Protein AF-A0AAV4IXE4-F1 (afdb_monomer)

Mean predicted aligned error: 7.8 Å

pLDDT: mean 86.19, std 17.26, range [28.09, 98.69]

Radius of gyration: 18.87 Å; Cα contacts (8 Å, |Δi|>4): 442; chains: 1; bounding box: 48×39×60 Å

Sequence (216 aa):
MCAVHSSSPVHSQCDLLVWFEICELAPNGEYVPVVVDHSDELPTRGSFMLHQGIQRRLRITIAHEKNNHFAWKDVRELVVGRIRNTVEFYDYDIETTVLSLGLFPAHFLQYQNDERVFFQFEAAWDSSLHNSIMLNRVTPYGEKIYMTLSAYLEVENCAQPACITKDLCMVVHSRDTKISAPRALKNLFGVTKNPDCGKVSGVYELLLRQYSESGG

Organism: NCBI:txid1093978

Structure (mmCIF, N/CA/C/O backbone):
data_AF-A0AAV4IXE4-F1
#
_entry.id   AF-A0AAV4IXE4-F1
#
loop_
_atom_site.group_PDB
_atom_site.id
_atom_site.type_symbol
_atom_site.label_atom_id
_atom_site.label_alt_id
_atom_site.label_comp_id
_atom_site.label_asym_id
_atom_site.label_entity_id
_atom_site.label_seq_id
_atom_site.pdbx_PDB_ins_code
_atom_site.Cartn_x
_atom_site.Cartn_y
_atom_site.Cartn_z
_atom_site.occupancy
_atom_site.B_iso_or_equiv
_atom_site.auth_seq_id
_atom_site.auth_comp_id
_atom_site.auth_asym_id
_atom_site.auth_atom_id
_atom_site.pdbx_PDB_model_num
ATOM 1 N N . MET A 1 1 ? 13.476 -0.337 16.811 1.00 32.69 1 MET A N 1
ATOM 2 C CA . MET A 1 1 ? 13.186 -0.886 18.153 1.00 32.69 1 MET A CA 1
ATOM 3 C C . MET A 1 1 ? 12.187 0.025 18.835 1.00 32.69 1 MET A C 1
ATOM 5 O O . MET A 1 1 ? 12.467 1.209 18.902 1.00 32.69 1 MET A O 1
ATOM 9 N N . CYS A 1 2 ? 11.048 -0.515 19.267 1.00 28.09 2 CYS A N 1
ATOM 10 C CA . CYS A 1 2 ? 10.268 -0.049 20.420 1.00 28.09 2 CYS A CA 1
ATOM 11 C C . CYS A 1 2 ? 9.107 -1.031 20.615 1.00 28.09 2 CYS A C 1
ATOM 13 O O . CYS A 1 2 ? 8.013 -0.828 20.103 1.00 28.09 2 CYS A O 1
ATOM 15 N N . ALA A 1 3 ? 9.369 -2.124 21.330 1.00 32.56 3 ALA A N 1
ATOM 16 C CA . ALA A 1 3 ? 8.322 -2.826 22.054 1.00 32.56 3 ALA A CA 1
ATOM 17 C C . ALA A 1 3 ? 8.427 -2.332 23.496 1.00 32.56 3 ALA A C 1
ATOM 19 O O . ALA A 1 3 ? 9.209 -2.852 24.289 1.00 32.56 3 ALA A O 1
ATOM 20 N N . VAL A 1 4 ? 7.692 -1.269 23.823 1.00 42.59 4 VAL A N 1
ATOM 21 C CA . VAL A 1 4 ? 7.361 -1.035 25.227 1.00 42.59 4 VAL A CA 1
ATOM 22 C C . VAL A 1 4 ? 6.389 -2.154 25.567 1.00 42.59 4 VAL A C 1
ATOM 24 O O . VAL A 1 4 ? 5.248 -2.150 25.107 1.00 42.59 4 VAL A O 1
ATOM 27 N N . HIS A 1 5 ? 6.863 -3.169 26.286 1.00 41.66 5 HIS A N 1
ATOM 28 C CA . HIS A 1 5 ? 5.989 -4.187 26.848 1.00 41.66 5 HIS A CA 1
ATOM 29 C C . HIS A 1 5 ? 5.090 -3.506 27.882 1.00 41.66 5 HIS A C 1
ATOM 31 O O . HIS A 1 5 ? 5.446 -3.381 29.049 1.00 41.66 5 HIS A O 1
ATOM 37 N N . SER A 1 6 ? 3.933 -3.022 27.431 1.00 54.81 6 SER A N 1
ATOM 38 C CA . SER A 1 6 ? 2.861 -2.610 28.325 1.00 54.81 6 SER A CA 1
ATOM 39 C C . SER A 1 6 ? 2.344 -3.855 29.045 1.00 54.81 6 SER A C 1
ATOM 41 O O . SER A 1 6 ? 1.838 -4.785 28.411 1.00 54.81 6 SER A O 1
ATOM 43 N N . SER A 1 7 ? 2.484 -3.876 30.368 1.00 63.22 7 SER A N 1
ATOM 44 C CA . SER A 1 7 ? 1.925 -4.902 31.252 1.00 63.22 7 SER A CA 1
ATOM 45 C C . SER A 1 7 ? 0.415 -4.745 31.467 1.00 63.22 7 SER A C 1
ATOM 47 O O . SER A 1 7 ? -0.172 -5.527 32.215 1.00 63.22 7 SER A O 1
ATOM 49 N N . SER A 1 8 ? -0.233 -3.760 30.830 1.00 68.06 8 SER A N 1
ATOM 50 C CA . SER A 1 8 ? -1.663 -3.531 31.014 1.00 68.06 8 SER A CA 1
ATOM 51 C C . SER A 1 8 ? -2.507 -4.629 30.345 1.00 68.06 8 SER A C 1
ATOM 53 O O . SER A 1 8 ? -2.136 -5.143 29.276 1.00 68.06 8 SER A O 1
ATOM 55 N N . PRO A 1 9 ? -3.631 -5.031 30.972 1.00 76.75 9 PRO A N 1
ATOM 56 C CA . PRO A 1 9 ? -4.479 -6.100 30.462 1.00 76.75 9 PRO A CA 1
ATOM 57 C C . PRO A 1 9 ? -5.056 -5.745 29.085 1.00 76.75 9 PRO A C 1
ATOM 59 O O . PRO A 1 9 ? -5.433 -4.599 28.815 1.00 76.75 9 PRO A O 1
ATOM 62 N N . VAL A 1 10 ? -5.128 -6.753 28.211 1.00 78.88 10 VAL A N 1
ATOM 63 C CA . VAL A 1 10 ? -5.804 -6.647 26.912 1.00 78.88 10 VAL A CA 1
ATOM 64 C C . VAL A 1 10 ? -7.301 -6.508 27.172 1.00 78.88 10 VAL A C 1
ATOM 66 O O . VAL A 1 10 ? -7.909 -7.356 27.819 1.00 78.88 10 VAL A O 1
ATOM 69 N N . HIS A 1 11 ? -7.878 -5.411 26.695 1.00 79.56 11 HIS A N 1
ATOM 70 C CA . HIS A 1 11 ? -9.302 -5.118 26.792 1.00 79.56 11 HIS A CA 1
ATOM 71 C C . HIS A 1 11 ? -10.097 -5.810 25.683 1.00 79.56 11 HIS A C 1
ATOM 73 O O . HIS A 1 11 ? -11.193 -6.304 25.926 1.00 79.56 11 HIS A O 1
ATOM 79 N N . SER A 1 12 ? -9.543 -5.827 24.468 1.00 84.62 12 SER A N 1
ATOM 80 C CA . SER A 1 12 ? -10.173 -6.419 23.290 1.00 84.62 12 SER A CA 1
ATOM 81 C C . SER A 1 12 ? -9.118 -6.824 22.266 1.00 84.62 12 SER A C 1
ATOM 83 O O . SER A 1 12 ? -8.058 -6.202 22.171 1.00 84.62 12 SER A O 1
ATOM 85 N N . GLN A 1 13 ? -9.449 -7.838 21.473 1.00 89.00 13 GLN A N 1
ATOM 86 C CA . GLN A 1 13 ? -8.651 -8.340 20.361 1.00 89.00 13 GLN A CA 1
ATOM 87 C C . GLN A 1 13 ? -9.522 -8.421 19.104 1.00 89.00 13 GLN A C 1
ATOM 89 O O . GLN A 1 13 ? -10.708 -8.737 19.198 1.00 89.00 13 GLN A O 1
ATOM 94 N N . CYS A 1 14 ? -8.948 -8.129 17.938 1.00 90.75 14 CYS A N 1
ATOM 95 C CA . CYS A 1 14 ? -9.642 -8.245 16.660 1.00 90.75 14 CYS A CA 1
ATOM 96 C C . CYS A 1 14 ? -8.688 -8.671 15.542 1.00 90.75 14 CYS A C 1
ATOM 98 O O . CYS A 1 14 ? -7.615 -8.086 15.393 1.00 90.75 14 CYS A O 1
ATOM 100 N N . ASP A 1 15 ? -9.104 -9.647 14.739 1.00 94.50 15 ASP A N 1
ATOM 101 C CA . ASP A 1 15 ? -8.384 -10.034 13.531 1.00 94.50 15 ASP A CA 1
ATOM 102 C C . ASP A 1 15 ? -8.710 -9.067 12.389 1.00 94.50 15 ASP A C 1
ATOM 104 O O . ASP A 1 15 ? -9.872 -8.766 12.103 1.00 94.50 15 ASP A O 1
ATOM 108 N N . LEU A 1 16 ? -7.666 -8.592 11.717 1.00 96.81 16 LEU A N 1
ATOM 109 C CA . LEU A 1 16 ? -7.747 -7.700 10.572 1.00 96.81 16 LEU A CA 1
ATOM 110 C C . LEU A 1 16 ? -7.270 -8.434 9.320 1.00 96.81 16 LEU A C 1
ATOM 112 O O . LEU A 1 16 ? -6.153 -8.954 9.278 1.00 96.81 16 LEU A O 1
ATOM 116 N N . LEU A 1 17 ? -8.074 -8.400 8.263 1.00 96.56 17 LEU A N 1
ATOM 117 C CA . LEU A 1 17 ? -7.632 -8.715 6.910 1.00 96.56 17 LEU A CA 1
ATOM 118 C C . LEU A 1 17 ? -7.265 -7.409 6.208 1.00 96.56 17 LEU A C 1
ATOM 120 O O . LEU A 1 17 ? -8.105 -6.530 6.055 1.00 96.56 17 LEU A O 1
ATOM 124 N N . VAL A 1 18 ? -6.024 -7.283 5.754 1.00 97.88 18 VAL A N 1
ATOM 125 C CA . VAL A 1 18 ? -5.533 -6.064 5.106 1.00 97.88 18 VAL A CA 1
ATOM 126 C C . VAL A 1 18 ? -5.155 -6.363 3.667 1.00 97.88 18 VAL A C 1
ATOM 128 O O . VAL A 1 18 ? -4.377 -7.282 3.406 1.00 97.88 18 VAL A O 1
ATOM 131 N N . TRP A 1 19 ? -5.688 -5.577 2.740 1.00 97.25 19 TRP A N 1
ATOM 132 C CA . TRP A 1 19 ? -5.330 -5.597 1.327 1.00 97.25 19 TRP A CA 1
ATOM 133 C C . TRP A 1 19 ? -4.391 -4.441 1.015 1.00 97.25 19 TRP A C 1
ATOM 135 O O . TRP A 1 19 ? -4.647 -3.304 1.410 1.00 97.25 19 TRP A O 1
ATOM 145 N N . PHE A 1 20 ? -3.329 -4.748 0.281 1.00 98.19 20 PHE A N 1
ATOM 146 C CA . PHE A 1 20 ? -2.335 -3.801 -0.196 1.00 98.19 20 PHE A CA 1
ATOM 147 C C . PHE A 1 20 ? -2.349 -3.803 -1.720 1.00 98.19 20 PHE A C 1
ATOM 149 O O . PHE A 1 20 ? -2.153 -4.847 -2.348 1.00 98.19 20 PHE A O 1
ATOM 156 N N . GLU A 1 21 ? -2.550 -2.632 -2.305 1.00 98.19 21 GLU A N 1
ATOM 157 C CA . GLU A 1 21 ? -2.585 -2.412 -3.745 1.00 98.19 21 GLU A CA 1
ATOM 158 C C . GLU A 1 21 ? -1.601 -1.299 -4.116 1.00 98.19 21 GLU A C 1
ATOM 160 O O . GLU A 1 21 ? -1.517 -0.266 -3.444 1.00 98.19 21 GLU A O 1
ATOM 165 N N . ILE A 1 22 ? -0.888 -1.488 -5.225 1.00 98.44 22 ILE A N 1
ATOM 166 C CA . ILE A 1 22 ? -0.187 -0.407 -5.919 1.00 98.44 22 ILE A CA 1
ATOM 167 C C . ILE A 1 22 ? -1.007 -0.106 -7.165 1.00 98.44 22 ILE A C 1
ATOM 169 O O . ILE A 1 22 ? -1.255 -0.998 -7.970 1.00 98.44 22 ILE A O 1
ATOM 173 N N . CYS A 1 23 ? -1.453 1.134 -7.311 1.00 98.00 23 CYS A N 1
ATOM 174 C CA . CYS A 1 23 ? -2.255 1.570 -8.445 1.00 98.00 23 CYS A CA 1
ATOM 175 C C . CYS A 1 23 ? -1.437 2.488 -9.344 1.00 98.00 23 CYS A C 1
ATOM 177 O O . CYS A 1 23 ? -0.761 3.388 -8.847 1.00 98.00 23 CYS A O 1
ATOM 179 N N . GLU A 1 24 ? -1.537 2.301 -10.654 1.00 97.56 24 GLU A N 1
ATOM 180 C CA . GLU A 1 24 ? -0.896 3.141 -11.665 1.00 97.56 24 GLU A CA 1
ATOM 181 C C . GLU A 1 24 ? -1.935 3.977 -12.413 1.00 97.56 24 GLU A C 1
ATOM 183 O O . GLU A 1 24 ? -3.062 3.530 -12.642 1.00 97.56 24 GLU A O 1
ATOM 188 N N . LEU A 1 25 ? -1.560 5.207 -12.776 1.00 96.50 25 LEU A N 1
ATOM 189 C CA . LEU A 1 25 ? -2.413 6.099 -13.556 1.00 96.50 25 LEU A CA 1
ATOM 190 C C . LEU A 1 25 ? -2.560 5.574 -14.990 1.00 96.50 25 LEU A C 1
ATOM 192 O O . LEU A 1 25 ? -1.611 5.593 -15.778 1.00 96.50 25 LEU A O 1
ATOM 196 N N . ALA A 1 26 ? -3.766 5.138 -15.334 1.00 93.62 26 ALA A N 1
ATOM 197 C CA . ALA A 1 26 ? -4.123 4.699 -16.670 1.00 93.62 26 ALA A CA 1
ATOM 198 C C . ALA A 1 26 ? -4.418 5.897 -17.603 1.00 93.62 26 ALA A C 1
ATOM 200 O O . ALA A 1 26 ? -4.712 7.001 -17.137 1.00 93.62 26 ALA A O 1
ATOM 201 N N . PRO A 1 27 ? -4.390 5.711 -18.941 1.00 92.31 27 PRO A N 1
ATOM 202 C CA . PRO A 1 27 ? -4.637 6.793 -19.905 1.00 92.31 27 PRO A CA 1
ATOM 203 C C . PRO A 1 27 ? -6.013 7.465 -19.794 1.00 92.31 27 PRO A C 1
ATOM 205 O O . PRO A 1 27 ? -6.186 8.582 -20.270 1.00 92.31 27 PRO A O 1
ATOM 208 N N . ASN A 1 28 ? -6.991 6.793 -19.182 1.00 92.44 28 ASN A N 1
ATOM 209 C CA . ASN A 1 28 ? -8.318 7.347 -18.908 1.00 92.44 28 ASN A CA 1
ATOM 210 C C . ASN A 1 28 ? -8.342 8.291 -17.687 1.00 92.44 28 ASN A C 1
ATOM 212 O O . ASN A 1 28 ? -9.394 8.840 -17.378 1.00 92.44 28 ASN A O 1
ATOM 216 N N . GLY A 1 29 ? -7.207 8.480 -17.004 1.00 94.19 29 GLY A N 1
ATOM 217 C CA . GLY A 1 29 ? -7.082 9.329 -15.820 1.00 94.19 29 GLY A CA 1
ATOM 218 C C . GLY A 1 29 ? -7.394 8.626 -14.497 1.00 94.19 29 GLY A C 1
ATOM 219 O O . GLY A 1 29 ? -7.330 9.264 -13.448 1.00 94.19 29 GLY A O 1
ATOM 220 N N . GLU A 1 30 ? -7.708 7.330 -14.517 1.00 95.50 30 GLU A N 1
ATOM 221 C CA . GLU A 1 30 ? -8.023 6.558 -13.314 1.00 95.50 30 GLU A CA 1
ATOM 222 C C . GLU A 1 30 ? -6.798 5.812 -12.779 1.00 95.50 30 GLU A C 1
ATOM 224 O O . GLU A 1 30 ? -5.939 5.360 -13.535 1.00 95.50 30 GLU A O 1
ATOM 229 N N . TYR A 1 31 ? -6.734 5.646 -11.458 1.00 96.12 31 TYR A N 1
ATOM 230 C CA . TYR A 1 31 ? -5.722 4.814 -10.810 1.00 96.12 31 TYR A CA 1
ATOM 231 C C . TYR A 1 31 ? -6.220 3.377 -10.699 1.00 96.12 31 TYR A C 1
ATOM 233 O O . TYR A 1 31 ? -7.139 3.086 -9.928 1.00 96.12 31 TYR A O 1
ATOM 241 N N . VAL A 1 32 ? -5.582 2.478 -11.444 1.00 95.38 32 VAL A N 1
ATOM 242 C CA . VAL A 1 32 ? -5.970 1.066 -11.534 1.00 95.38 32 VAL A CA 1
ATOM 243 C C . VAL A 1 32 ? -4.907 0.199 -10.855 1.00 95.38 32 VAL A C 1
ATOM 245 O O . VAL A 1 32 ? -3.719 0.446 -11.076 1.00 95.38 32 VAL A O 1
ATOM 248 N N . PRO A 1 33 ? -5.288 -0.808 -10.043 1.00 96.44 33 PRO A N 1
ATOM 249 C CA . PRO A 1 33 ? -4.333 -1.738 -9.452 1.00 96.44 33 PRO A CA 1
ATOM 250 C C . PRO A 1 33 ? -3.465 -2.408 -10.516 1.00 96.44 33 PRO A C 1
ATOM 252 O O . PRO A 1 33 ? -3.969 -2.882 -11.539 1.00 96.44 33 PRO A O 1
ATOM 255 N N . VAL A 1 34 ? -2.160 -2.451 -10.270 1.00 95.38 34 VAL A N 1
ATOM 256 C CA . VAL A 1 34 ? -1.217 -3.172 -11.126 1.00 95.38 34 VAL A CA 1
ATOM 257 C C . VAL A 1 34 ? -1.431 -4.676 -11.001 1.00 95.38 34 VAL A C 1
ATOM 259 O O . VAL A 1 34 ? -1.954 -5.170 -10.003 1.00 95.38 34 VAL A O 1
ATOM 262 N N . VAL A 1 35 ? -0.989 -5.422 -12.009 1.00 93.19 35 VAL A N 1
ATOM 263 C CA . VAL A 1 35 ? -0.996 -6.884 -11.942 1.00 93.19 35 VAL A CA 1
ATOM 264 C C . VAL A 1 35 ? -0.071 -7.339 -10.817 1.00 93.19 35 VAL A C 1
ATOM 266 O O . VAL A 1 35 ? 1.073 -6.890 -10.720 1.00 93.19 35 VAL A O 1
ATOM 269 N N . VAL A 1 36 ? -0.558 -8.266 -9.999 1.00 92.69 36 VAL A N 1
ATOM 270 C CA . VAL A 1 36 ? 0.251 -8.991 -9.026 1.00 92.69 36 VAL A CA 1
ATOM 271 C C . VAL A 1 36 ? 0.465 -10.406 -9.532 1.00 92.69 36 VAL A C 1
ATOM 273 O O . VAL A 1 36 ? -0.480 -11.136 -9.838 1.00 92.69 36 VAL A O 1
ATOM 276 N N . ASP A 1 37 ? 1.728 -10.793 -9.634 1.00 89.25 37 ASP A N 1
ATOM 277 C CA . ASP A 1 37 ? 2.091 -12.180 -9.845 1.00 89.25 37 ASP A CA 1
ATOM 278 C C . ASP A 1 37 ? 2.094 -12.911 -8.504 1.00 89.25 37 ASP A C 1
ATOM 280 O O . ASP A 1 37 ? 2.851 -12.571 -7.593 1.00 89.25 37 ASP A O 1
ATOM 284 N N . HIS A 1 38 ? 1.207 -13.895 -8.393 1.00 87.56 38 HIS A N 1
ATOM 285 C CA . HIS A 1 38 ? 1.093 -14.789 -7.243 1.00 87.56 38 HIS A CA 1
ATOM 286 C C . HIS A 1 38 ? 1.688 -16.170 -7.529 1.00 87.56 38 HIS A C 1
ATOM 288 O O . HIS A 1 38 ? 1.456 -17.102 -6.759 1.00 87.56 38 HIS A O 1
ATOM 294 N N . SER A 1 39 ? 2.398 -16.332 -8.649 1.00 73.44 39 SER A N 1
ATOM 295 C CA . SER A 1 39 ? 3.265 -17.488 -8.814 1.00 73.44 39 SER A CA 1
ATOM 296 C C . SER A 1 39 ? 4.408 -17.403 -7.795 1.00 73.44 39 SER A C 1
ATOM 298 O O . SER A 1 39 ? 4.867 -16.315 -7.445 1.00 73.44 39 SER A O 1
ATOM 300 N N . ASP A 1 40 ? 4.801 -18.565 -7.276 1.00 60.22 40 ASP A N 1
ATOM 301 C CA . ASP A 1 40 ? 5.762 -18.779 -6.187 1.00 60.22 40 ASP A CA 1
ATOM 302 C C . ASP A 1 40 ? 5.229 -18.570 -4.750 1.00 60.22 40 ASP A C 1
ATOM 304 O O . ASP A 1 40 ? 4.434 -17.677 -4.450 1.00 60.22 40 ASP A O 1
ATOM 308 N N . GLU A 1 41 ? 5.763 -19.361 -3.810 1.00 66.88 41 GLU A N 1
ATOM 309 C CA . GLU A 1 41 ? 5.661 -19.146 -2.356 1.00 66.88 41 GLU A CA 1
ATOM 310 C C . GLU A 1 41 ? 6.514 -17.938 -1.920 1.00 66.88 41 GLU A C 1
ATOM 312 O O . GLU A 1 41 ? 7.398 -18.035 -1.068 1.00 66.88 41 GLU A O 1
ATOM 317 N N . LEU A 1 42 ? 6.306 -16.776 -2.547 1.00 67.94 42 LEU A N 1
ATOM 318 C CA . LEU A 1 42 ? 7.069 -15.579 -2.213 1.00 67.94 42 LEU A CA 1
ATOM 319 C C . LEU A 1 42 ? 6.823 -15.199 -0.752 1.00 67.94 42 LEU A C 1
ATOM 321 O O . LEU A 1 42 ? 5.663 -15.153 -0.331 1.00 67.94 42 LEU A O 1
ATOM 325 N N . PRO A 1 43 ? 7.866 -14.803 0.001 1.00 74.62 43 PRO A N 1
ATOM 326 C CA . PRO A 1 43 ? 7.715 -14.371 1.393 1.00 74.62 43 PRO A CA 1
ATOM 327 C C . PRO A 1 43 ? 6.687 -13.244 1.558 1.00 74.62 43 PRO A C 1
ATOM 329 O O . PRO A 1 43 ? 5.990 -13.145 2.566 1.00 74.62 43 PRO A O 1
ATOM 332 N N . THR A 1 44 ? 6.544 -12.402 0.530 1.00 81.69 44 THR A N 1
ATOM 333 C CA . THR A 1 44 ? 5.607 -11.278 0.501 1.00 81.69 44 THR A CA 1
ATOM 334 C C . THR A 1 44 ? 4.206 -11.639 0.012 1.00 81.69 44 THR A C 1
ATOM 336 O O . THR A 1 44 ? 3.341 -10.768 0.089 1.00 81.69 44 THR A O 1
ATOM 339 N N . ARG A 1 45 ? 3.964 -12.883 -0.433 1.00 85.06 45 ARG A N 1
ATOM 340 C CA . ARG A 1 45 ? 2.697 -13.401 -0.994 1.00 85.06 45 ARG A CA 1
ATOM 341 C C . ARG A 1 45 ? 2.239 -12.738 -2.304 1.00 85.06 45 ARG A C 1
ATOM 343 O O . ARG A 1 45 ? 1.043 -12.635 -2.573 1.00 85.06 45 ARG A O 1
ATOM 350 N N . GLY A 1 46 ? 3.198 -12.292 -3.109 1.00 90.69 46 GLY A N 1
ATOM 351 C CA . GLY A 1 46 ? 2.982 -11.754 -4.454 1.00 90.69 46 GLY A CA 1
ATOM 352 C C . GLY A 1 46 ? 4.041 -10.724 -4.850 1.00 90.69 46 GLY A C 1
ATOM 353 O O . GLY A 1 46 ? 4.718 -10.167 -3.976 1.00 90.69 46 GLY A O 1
ATOM 354 N N . SER A 1 47 ? 4.180 -10.486 -6.156 1.00 93.62 47 SER A N 1
ATOM 355 C CA . SER A 1 47 ? 5.067 -9.477 -6.744 1.00 93.62 47 SER A CA 1
ATOM 356 C C . SER A 1 47 ? 4.285 -8.503 -7.631 1.00 93.62 47 SER A C 1
ATOM 358 O O . SER A 1 47 ? 3.633 -8.915 -8.589 1.00 93.62 47 SER A O 1
ATOM 360 N N . PHE A 1 48 ? 4.327 -7.212 -7.300 1.00 96.25 48 PHE A N 1
ATOM 361 C CA . PHE A 1 48 ? 3.672 -6.150 -8.066 1.00 96.25 48 PHE A CA 1
ATOM 362 C C . PHE A 1 48 ? 4.457 -5.842 -9.343 1.00 96.25 48 PHE A C 1
ATOM 364 O O . PHE A 1 48 ? 5.648 -5.531 -9.294 1.00 96.25 48 PHE A O 1
ATOM 371 N N . MET A 1 49 ? 3.773 -5.874 -10.480 1.00 95.50 49 MET A N 1
ATOM 372 C CA . MET A 1 49 ? 4.364 -5.655 -11.796 1.00 95.50 49 MET A CA 1
ATOM 373 C C . MET A 1 49 ? 4.134 -4.205 -12.237 1.00 95.50 49 MET A C 1
ATOM 375 O O . MET A 1 49 ? 3.058 -3.859 -12.724 1.00 95.50 49 MET A O 1
ATOM 379 N N . LEU A 1 50 ? 5.131 -3.346 -12.022 1.00 97.12 50 LEU A N 1
ATOM 380 C CA . LEU A 1 50 ? 5.047 -1.893 -12.219 1.00 97.12 50 LEU A CA 1
ATOM 381 C C . LEU A 1 50 ? 5.573 -1.470 -13.593 1.00 97.12 50 LEU A C 1
ATOM 383 O O . LEU A 1 50 ? 6.490 -2.092 -14.126 1.00 97.12 50 LEU A O 1
ATOM 387 N N . HIS A 1 51 ? 5.087 -0.352 -14.125 1.00 96.75 51 HIS A N 1
ATOM 388 C CA . HIS A 1 51 ? 5.632 0.293 -15.320 1.00 96.75 51 HIS A CA 1
ATOM 389 C C . HIS A 1 51 ? 6.492 1.495 -14.942 1.00 96.75 51 HIS A C 1
ATOM 391 O O . HIS A 1 51 ? 6.088 2.348 -14.152 1.00 96.75 51 HIS A O 1
ATOM 397 N N . GLN A 1 52 ? 7.683 1.610 -15.523 1.00 95.50 52 GLN A N 1
ATOM 398 C CA . GLN A 1 52 ? 8.575 2.740 -15.272 1.00 95.50 52 GLN A CA 1
ATOM 399 C C . GLN A 1 52 ? 7.931 4.084 -15.667 1.00 95.50 52 GLN A C 1
ATOM 401 O O . GLN A 1 52 ? 7.319 4.215 -16.728 1.00 95.50 52 GLN A O 1
ATOM 406 N N . GLY A 1 53 ? 8.129 5.110 -14.832 1.00 94.00 53 GLY A N 1
ATOM 407 C CA . GLY A 1 53 ? 7.737 6.490 -15.141 1.00 94.00 53 GLY A CA 1
ATOM 408 C C . GLY A 1 53 ? 6.230 6.767 -15.108 1.00 94.00 53 GLY A C 1
ATOM 409 O O . GLY A 1 53 ? 5.796 7.778 -15.659 1.00 94.00 53 GLY A O 1
ATOM 410 N N . ILE A 1 54 ? 5.437 5.885 -14.492 1.00 96.38 54 ILE A N 1
ATOM 411 C CA . ILE A 1 54 ? 3.998 6.079 -14.287 1.00 96.38 54 ILE A CA 1
ATOM 412 C C . ILE A 1 54 ? 3.731 6.572 -12.861 1.00 96.38 54 ILE A C 1
ATOM 414 O O . ILE A 1 54 ? 4.362 6.115 -11.908 1.00 96.38 54 ILE A O 1
ATOM 418 N N . GLN A 1 55 ? 2.796 7.516 -12.720 1.00 97.25 55 GLN A N 1
ATOM 419 C CA . GLN A 1 55 ? 2.354 8.021 -11.421 1.00 97.25 55 GLN A CA 1
ATOM 420 C C . GLN A 1 55 ? 1.613 6.927 -10.649 1.00 97.25 55 GLN A C 1
ATOM 422 O O . GLN A 1 55 ? 0.787 6.217 -11.231 1.00 97.25 55 GLN A O 1
ATOM 427 N N . ARG A 1 56 ? 1.881 6.809 -9.342 1.00 97.94 56 ARG A N 1
ATOM 428 C CA . ARG A 1 56 ? 1.345 5.721 -8.518 1.00 97.94 56 ARG A CA 1
ATOM 429 C C . ARG A 1 56 ? 0.623 6.201 -7.273 1.00 97.94 56 ARG A C 1
ATOM 431 O O . ARG A 1 56 ? 0.895 7.278 -6.738 1.00 97.94 56 ARG A O 1
ATOM 438 N N . ARG A 1 57 ? -0.277 5.350 -6.792 1.00 98.44 57 ARG A N 1
ATOM 439 C CA . ARG A 1 57 ? -0.877 5.437 -5.462 1.00 98.44 57 ARG A CA 1
ATOM 440 C C . ARG A 1 57 ? -0.750 4.111 -4.743 1.00 98.44 57 ARG A C 1
ATOM 442 O O . ARG A 1 57 ? -0.819 3.056 -5.368 1.00 98.44 57 ARG A O 1
ATOM 449 N N . LEU A 1 58 ? -0.594 4.178 -3.432 1.00 98.69 58 LEU A N 1
ATOM 450 C CA . LEU A 1 58 ? -0.771 3.026 -2.559 1.00 98.69 58 LEU A CA 1
ATOM 451 C C . LEU A 1 58 ? -2.195 3.069 -2.033 1.00 98.69 58 LEU A C 1
ATOM 453 O O . LEU A 1 58 ? -2.614 4.106 -1.525 1.00 98.69 58 LEU A O 1
ATOM 457 N N . ARG A 1 59 ? -2.928 1.968 -2.172 1.00 98.62 59 ARG A N 1
ATOM 458 C CA . ARG A 1 59 ? -4.280 1.812 -1.635 1.00 98.62 59 ARG A CA 1
ATOM 459 C C . ARG A 1 59 ? -4.2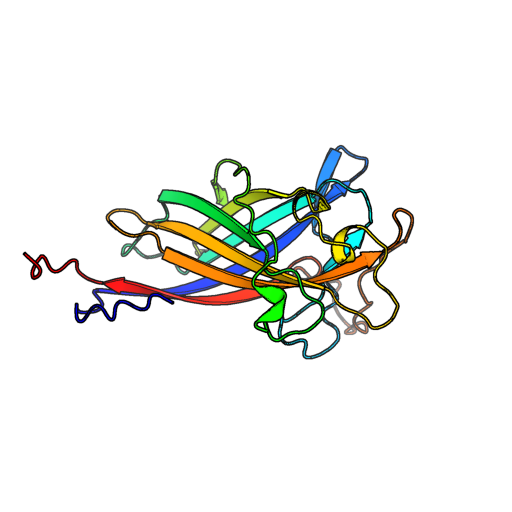64 0.681 -0.621 1.00 98.62 59 ARG A C 1
ATOM 461 O O . ARG A 1 59 ? -3.760 -0.407 -0.900 1.00 98.62 59 ARG A O 1
ATOM 468 N N . ILE A 1 60 ? -4.779 0.968 0.567 1.00 98.69 60 ILE A N 1
ATOM 469 C CA . ILE A 1 60 ? -4.833 0.021 1.671 1.00 98.69 60 ILE A CA 1
ATOM 470 C C . ILE A 1 60 ? -6.284 -0.095 2.106 1.00 98.69 60 ILE A C 1
ATOM 472 O O . ILE A 1 60 ? -6.937 0.912 2.372 1.00 98.69 60 ILE A O 1
ATOM 476 N N . THR A 1 61 ? -6.779 -1.329 2.171 1.00 98.31 61 THR A N 1
ATOM 477 C CA . THR A 1 61 ? -8.124 -1.633 2.668 1.00 98.31 61 THR A CA 1
ATOM 478 C C . THR A 1 61 ? -8.007 -2.546 3.874 1.00 98.31 61 THR A C 1
ATOM 480 O O . THR A 1 61 ? -7.411 -3.615 3.782 1.00 98.31 61 THR A O 1
ATOM 483 N N . ILE A 1 62 ? -8.578 -2.134 4.999 1.00 98.19 62 ILE A N 1
ATOM 484 C CA . ILE A 1 62 ? -8.596 -2.888 6.249 1.00 98.19 62 ILE A CA 1
ATOM 485 C C . ILE A 1 62 ? -10.013 -3.400 6.456 1.00 98.19 62 ILE A C 1
ATOM 487 O O . ILE A 1 62 ? -10.956 -2.614 6.532 1.00 98.19 62 ILE A O 1
ATOM 491 N N . ALA A 1 63 ? -10.150 -4.716 6.536 1.00 96.81 63 ALA A N 1
ATOM 492 C CA . ALA A 1 63 ? -11.402 -5.408 6.762 1.00 96.81 63 ALA A CA 1
ATOM 493 C C . ALA A 1 63 ? -11.389 -6.098 8.127 1.00 96.81 63 ALA A C 1
ATOM 495 O O . ALA A 1 63 ? -10.417 -6.772 8.474 1.00 96.81 63 ALA A O 1
ATOM 496 N N . HIS A 1 64 ? -12.473 -5.963 8.882 1.00 95.50 64 HIS A N 1
ATOM 497 C CA . HIS A 1 64 ? -12.669 -6.702 10.127 1.00 95.50 64 HIS A CA 1
ATOM 498 C C . HIS A 1 64 ? -14.146 -6.977 10.389 1.00 95.50 64 HIS A C 1
ATOM 500 O O . HIS A 1 64 ? -15.026 -6.295 9.859 1.00 95.50 64 HIS A O 1
ATOM 506 N N . GLU A 1 65 ? -14.418 -7.964 11.239 1.00 94.25 65 GLU A N 1
ATOM 507 C CA . GLU A 1 65 ? -15.778 -8.250 11.686 1.00 94.25 65 GLU A CA 1
ATOM 508 C C . GLU A 1 65 ? -16.374 -7.050 12.421 1.00 94.25 65 GLU A C 1
ATOM 510 O O . GLU A 1 65 ? -15.707 -6.380 13.226 1.00 94.25 65 GLU A O 1
ATOM 515 N N . LYS A 1 66 ? -17.652 -6.781 12.150 1.00 89.25 66 LYS A N 1
ATOM 516 C CA . LYS A 1 66 ? -18.375 -5.690 12.794 1.00 89.25 66 LYS A CA 1
ATOM 517 C C . LYS A 1 66 ? -18.488 -5.961 14.291 1.00 89.25 66 LYS A C 1
ATOM 519 O O . LYS A 1 66 ? -19.024 -6.978 14.719 1.00 89.25 66 LYS A O 1
ATOM 524 N N . ASN A 1 67 ? -17.999 -5.026 15.094 1.00 85.38 67 ASN A N 1
ATOM 525 C CA . ASN A 1 67 ? -18.068 -5.080 16.548 1.00 85.38 67 ASN A CA 1
ATOM 526 C C . ASN A 1 67 ? -18.200 -3.662 17.124 1.00 85.38 67 ASN A C 1
ATOM 528 O O . ASN A 1 67 ? -18.095 -2.680 16.392 1.00 85.38 67 ASN A O 1
ATOM 532 N N . ASN A 1 68 ? -18.436 -3.571 18.434 1.00 82.62 68 ASN A N 1
ATOM 533 C CA . ASN A 1 68 ? -18.598 -2.299 19.146 1.00 82.62 68 ASN A CA 1
ATOM 534 C C . ASN A 1 68 ? -17.389 -1.962 20.040 1.00 82.62 68 ASN A C 1
ATOM 536 O O . ASN A 1 68 ? -17.490 -1.083 20.892 1.00 82.62 68 ASN A O 1
ATOM 540 N N . HIS A 1 69 ? -16.274 -2.685 19.904 1.00 83.81 69 HIS A N 1
ATOM 541 C CA . HIS A 1 69 ? -15.100 -2.504 20.761 1.00 83.81 69 HIS A CA 1
ATOM 542 C C . HIS A 1 69 ? -14.177 -1.396 20.259 1.00 83.81 69 HIS A C 1
ATOM 544 O O . HIS A 1 69 ? -13.477 -0.784 21.063 1.00 83.81 69 HIS A O 1
ATOM 550 N N . PHE A 1 70 ? -14.176 -1.123 18.952 1.00 89.06 70 PHE A N 1
ATOM 551 C CA . PHE A 1 70 ? -13.432 -0.012 18.373 1.00 89.06 70 PHE A CA 1
ATOM 552 C C . PHE A 1 70 ? -14.027 0.463 17.052 1.00 89.06 70 PHE A C 1
ATOM 554 O O . PHE A 1 70 ? -14.797 -0.242 16.401 1.00 89.06 70 PHE A O 1
ATOM 561 N N . ALA A 1 71 ? -13.615 1.661 16.651 1.00 92.19 71 ALA A N 1
ATOM 562 C CA . ALA A 1 71 ? -13.882 2.217 15.337 1.00 92.19 71 ALA A CA 1
ATOM 563 C C . ALA A 1 71 ? -12.626 2.927 14.823 1.00 92.19 71 ALA A C 1
ATOM 565 O O . ALA A 1 71 ? -11.888 3.540 15.600 1.00 92.19 71 ALA A O 1
ATOM 566 N N . TRP A 1 72 ? -12.381 2.833 13.517 1.00 96.00 72 TRP A N 1
ATOM 567 C CA . TRP A 1 72 ? -11.345 3.621 12.853 1.00 96.00 72 TRP A CA 1
ATOM 568 C C . TRP A 1 72 ? -11.751 5.090 12.837 1.00 96.00 72 TRP A C 1
ATOM 570 O O . TRP A 1 72 ? -12.883 5.407 12.471 1.00 96.00 72 TRP A O 1
ATOM 580 N N . LYS A 1 73 ? -10.821 5.965 13.219 1.00 95.75 73 LYS A N 1
ATOM 581 C CA . LYS A 1 73 ? -11.019 7.414 13.216 1.00 95.75 73 LYS A CA 1
ATOM 582 C C . LYS A 1 73 ? -10.425 8.044 11.961 1.00 95.75 73 LYS A C 1
ATOM 584 O O . LYS A 1 73 ? -11.136 8.694 11.205 1.00 95.75 73 LYS A O 1
ATOM 589 N N . ASP A 1 74 ? -9.129 7.835 11.742 1.00 97.12 74 ASP A N 1
ATOM 590 C CA . ASP A 1 74 ? -8.394 8.366 10.592 1.00 97.12 74 ASP A CA 1
ATOM 591 C C . ASP A 1 74 ? -7.064 7.615 10.395 1.00 97.12 74 ASP A C 1
ATOM 593 O O . ASP A 1 74 ? -6.709 6.716 11.164 1.00 97.12 74 ASP A O 1
ATOM 597 N N . VAL A 1 75 ? -6.302 7.989 9.374 1.00 98.25 75 VAL A N 1
ATOM 598 C CA . VAL A 1 75 ? -4.933 7.533 9.141 1.00 98.25 75 VAL A CA 1
ATOM 599 C C . VAL A 1 75 ? -3.985 8.659 9.513 1.00 98.25 75 VAL A C 1
ATOM 601 O O . VAL A 1 75 ? -3.940 9.694 8.856 1.00 98.25 75 VAL A O 1
ATOM 604 N N . ARG A 1 76 ? -3.193 8.448 10.564 1.00 97.81 76 ARG A N 1
ATOM 605 C CA . ARG A 1 76 ? -2.225 9.442 11.030 1.00 97.81 76 ARG A CA 1
ATOM 606 C C . ARG A 1 76 ? -1.078 9.605 10.043 1.00 97.81 76 ARG A C 1
ATOM 608 O O . ARG A 1 76 ? -0.634 10.720 9.791 1.00 97.81 76 ARG A O 1
ATOM 615 N N . GLU A 1 77 ? -0.547 8.488 9.554 1.00 98.38 77 GLU A N 1
ATOM 616 C CA . GLU A 1 77 ? 0.631 8.497 8.693 1.00 98.38 77 GLU A CA 1
ATOM 617 C C . GLU A 1 77 ? 0.755 7.199 7.890 1.00 98.38 77 GLU A C 1
ATOM 619 O O . GLU A 1 77 ? 0.481 6.111 8.403 1.00 98.38 77 GLU A O 1
ATOM 624 N N . LEU A 1 78 ? 1.234 7.304 6.649 1.00 98.62 78 LEU A N 1
ATOM 625 C CA . LEU A 1 78 ? 1.716 6.166 5.873 1.00 98.62 78 LEU A CA 1
ATOM 626 C C . LEU A 1 78 ? 3.178 6.391 5.500 1.00 98.62 78 LEU A C 1
ATOM 628 O O . LEU A 1 78 ? 3.503 7.322 4.765 1.00 98.62 78 LEU A O 1
ATOM 632 N N . VAL A 1 79 ? 4.041 5.503 5.980 1.00 98.31 79 VAL A N 1
ATOM 633 C CA . VAL A 1 79 ? 5.484 5.564 5.767 1.00 98.31 79 VAL A CA 1
ATOM 634 C C . VAL A 1 79 ? 5.924 4.432 4.850 1.00 98.31 79 VAL A C 1
ATOM 636 O O . VAL A 1 79 ? 5.524 3.284 5.040 1.00 98.31 79 VAL A O 1
ATOM 639 N N . VAL A 1 80 ? 6.787 4.733 3.883 1.00 98.00 80 VAL A N 1
ATOM 640 C CA . VAL A 1 80 ? 7.399 3.738 2.993 1.00 98.00 80 VAL A CA 1
ATOM 641 C C . VAL A 1 80 ? 8.904 3.942 2.879 1.00 98.00 80 VAL A C 1
ATOM 643 O O . VAL A 1 80 ? 9.395 5.066 2.922 1.00 98.00 80 VAL A O 1
ATOM 646 N N . GLY A 1 81 ? 9.669 2.866 2.730 1.00 95.50 81 GLY A N 1
ATOM 647 C CA . GLY A 1 81 ? 11.125 2.937 2.592 1.00 95.50 81 GLY A CA 1
ATOM 648 C C . GLY A 1 81 ? 11.775 1.566 2.679 1.00 95.50 81 GLY A C 1
ATOM 649 O O . GLY A 1 81 ? 11.141 0.564 2.349 1.00 95.50 81 GLY A O 1
ATOM 650 N N . ARG A 1 82 ? 13.031 1.507 3.144 1.00 93.75 82 ARG A N 1
ATOM 651 C CA . ARG A 1 82 ? 13.788 0.243 3.259 1.00 93.75 82 ARG A CA 1
ATOM 652 C C . ARG A 1 82 ? 13.890 -0.495 1.925 1.00 93.75 82 ARG A C 1
ATOM 654 O O . ARG A 1 82 ? 13.641 -1.700 1.849 1.00 93.75 82 ARG A O 1
ATOM 661 N N . ILE A 1 83 ? 14.188 0.274 0.876 1.00 95.19 83 ILE A N 1
ATOM 662 C CA . ILE A 1 83 ? 14.286 -0.221 -0.498 1.00 95.19 83 ILE A CA 1
ATOM 663 C C . ILE A 1 83 ? 15.513 -1.114 -0.621 1.00 95.19 83 ILE A C 1
ATOM 665 O O . ILE A 1 83 ? 16.619 -0.657 -0.360 1.00 95.19 83 ILE A O 1
ATOM 669 N N . ARG A 1 84 ? 15.314 -2.359 -1.045 1.00 94.56 84 ARG A N 1
ATOM 670 C CA . ARG A 1 84 ? 16.363 -3.389 -1.080 1.00 94.56 84 ARG A CA 1
ATOM 671 C C . ARG A 1 84 ? 16.089 -4.434 -2.157 1.00 94.56 84 ARG A C 1
ATOM 673 O O . ARG A 1 84 ? 14.987 -4.483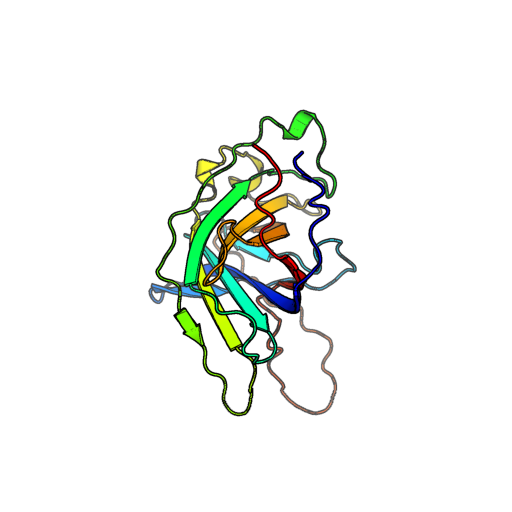 -2.703 1.00 94.56 84 ARG A O 1
ATOM 680 N N . ASN A 1 85 ? 17.071 -5.279 -2.458 1.00 92.56 85 ASN A N 1
ATOM 681 C CA . ASN A 1 85 ? 16.958 -6.366 -3.443 1.00 92.56 85 ASN A CA 1
ATOM 682 C C . ASN A 1 85 ? 16.941 -7.776 -2.819 1.00 92.56 85 ASN A C 1
ATOM 684 O O . ASN A 1 85 ? 16.747 -8.759 -3.534 1.00 92.56 85 ASN A O 1
ATOM 688 N N . THR A 1 86 ? 17.096 -7.879 -1.499 1.00 90.88 86 THR A N 1
ATOM 689 C CA . THR A 1 86 ? 16.940 -9.112 -0.712 1.00 90.88 86 THR A CA 1
ATOM 690 C C . THR A 1 86 ? 15.672 -9.065 0.132 1.00 90.88 86 THR A C 1
ATOM 692 O O . THR A 1 86 ? 15.142 -7.995 0.429 1.00 90.88 86 THR A O 1
ATOM 695 N N . VAL A 1 87 ? 15.156 -10.231 0.521 1.00 88.06 87 VAL A N 1
ATOM 696 C CA . VAL A 1 87 ? 13.965 -10.308 1.382 1.00 88.06 87 VAL A CA 1
ATOM 697 C C . VAL A 1 87 ? 14.296 -9.724 2.756 1.00 88.06 87 VAL A C 1
ATOM 699 O O . VAL A 1 87 ? 13.571 -8.868 3.275 1.00 88.06 87 VAL A O 1
ATOM 702 N N . GLU A 1 88 ? 15.430 -10.152 3.304 1.00 87.62 88 GLU A N 1
ATOM 703 C CA . GLU A 1 88 ? 16.003 -9.666 4.547 1.00 87.62 88 GLU A CA 1
ATOM 704 C C . GLU A 1 88 ? 16.492 -8.223 4.398 1.00 87.62 88 GLU A C 1
ATOM 706 O O . GLU A 1 88 ? 16.953 -7.810 3.333 1.00 87.62 88 GLU A O 1
ATOM 711 N N . PHE A 1 89 ? 16.383 -7.472 5.492 1.00 83.38 89 PHE A N 1
ATOM 712 C CA . PHE A 1 89 ? 16.929 -6.128 5.643 1.00 83.38 89 PHE A CA 1
ATOM 713 C C . PHE A 1 89 ? 18.242 -6.219 6.423 1.00 83.38 89 PHE A C 1
ATOM 715 O O . PHE A 1 89 ? 18.257 -6.768 7.528 1.00 83.38 89 PHE A O 1
ATOM 722 N N . TYR A 1 90 ? 19.322 -5.685 5.860 1.00 82.94 90 TYR A N 1
ATOM 723 C CA . TYR A 1 90 ? 20.660 -5.728 6.447 1.00 82.94 90 TYR A CA 1
ATOM 724 C C . TYR A 1 90 ? 21.149 -4.333 6.853 1.00 82.94 90 TYR A C 1
ATOM 726 O O . TYR A 1 90 ? 20.573 -3.318 6.471 1.00 82.94 90 TYR A O 1
ATOM 734 N N . ASP A 1 91 ? 22.250 -4.262 7.608 1.00 77.69 91 ASP A N 1
ATOM 735 C CA . ASP A 1 91 ? 22.772 -2.989 8.129 1.00 77.69 91 ASP A CA 1
ATOM 736 C C . ASP A 1 91 ? 23.144 -1.979 7.028 1.00 77.69 91 ASP A C 1
ATOM 738 O O . ASP A 1 91 ? 23.023 -0.773 7.226 1.00 77.69 91 ASP A O 1
ATOM 742 N N . TYR A 1 92 ? 23.538 -2.445 5.839 1.00 76.25 92 TYR A N 1
ATOM 743 C CA . TYR A 1 92 ? 23.814 -1.558 4.704 1.00 76.25 92 TYR A CA 1
ATOM 744 C C . TYR A 1 92 ? 22.543 -0.939 4.088 1.00 76.25 92 TYR A C 1
ATOM 746 O O . TYR A 1 92 ? 22.641 0.049 3.366 1.00 76.25 92 TYR A O 1
ATOM 754 N N . ASP A 1 93 ? 21.352 -1.462 4.396 1.00 76.19 93 ASP A N 1
ATOM 755 C CA . ASP A 1 93 ? 20.069 -0.898 3.958 1.00 76.19 93 ASP A CA 1
ATOM 756 C C . ASP A 1 93 ? 19.573 0.224 4.895 1.00 76.19 93 ASP A C 1
ATOM 758 O O . ASP A 1 93 ? 18.566 0.883 4.612 1.00 76.19 93 ASP A O 1
ATOM 762 N N . ILE A 1 94 ? 20.256 0.470 6.023 1.00 74.56 94 ILE A N 1
ATOM 763 C CA . ILE A 1 94 ? 19.867 1.484 7.022 1.00 74.56 94 ILE A CA 1
ATOM 764 C C . ILE A 1 94 ? 19.857 2.896 6.430 1.00 74.56 94 ILE A C 1
ATOM 766 O O . ILE A 1 94 ? 19.030 3.717 6.822 1.00 74.56 94 ILE A O 1
ATOM 770 N N . GLU A 1 95 ? 20.719 3.167 5.453 1.00 75.56 95 GLU A N 1
ATOM 771 C CA . GLU A 1 95 ? 20.829 4.478 4.803 1.00 75.56 95 GLU A CA 1
ATOM 772 C C . GLU A 1 95 ? 19.717 4.743 3.771 1.00 75.56 95 GLU A C 1
ATOM 774 O O . GLU A 1 95 ? 19.657 5.816 3.166 1.00 75.56 95 GLU A O 1
ATOM 779 N N . THR A 1 96 ? 18.808 3.786 3.554 1.00 82.69 96 THR A N 1
ATOM 780 C CA . THR A 1 96 ? 17.717 3.946 2.588 1.00 82.69 96 THR A CA 1
ATOM 781 C C . THR A 1 96 ? 16.732 5.033 3.016 1.00 82.69 96 THR A C 1
ATOM 783 O O . THR A 1 96 ? 16.306 5.128 4.167 1.00 82.69 96 THR A O 1
ATOM 786 N N . THR A 1 97 ? 16.318 5.861 2.053 1.00 91.19 97 THR A N 1
ATOM 787 C CA . THR A 1 97 ? 15.369 6.945 2.311 1.00 91.19 97 THR A CA 1
ATOM 788 C C . THR A 1 97 ? 13.991 6.395 2.680 1.00 91.19 97 THR A C 1
ATOM 790 O O . THR A 1 97 ? 13.389 5.607 1.939 1.00 91.19 97 THR A O 1
ATOM 793 N N . VAL A 1 98 ? 13.483 6.866 3.818 1.00 94.50 98 VAL A N 1
ATOM 794 C CA . VAL A 1 98 ? 12.137 6.603 4.323 1.00 94.50 98 VAL A CA 1
ATOM 795 C C . VAL A 1 98 ? 11.292 7.861 4.136 1.00 94.50 98 VAL A C 1
ATOM 797 O O . VAL A 1 98 ? 11.714 8.955 4.504 1.00 94.50 98 VAL A O 1
ATOM 800 N N . LEU A 1 99 ? 10.111 7.704 3.547 1.00 97.25 99 LEU A N 1
ATOM 801 C CA . LEU A 1 99 ? 9.221 8.791 3.159 1.00 97.25 99 LEU A CA 1
ATOM 802 C C . LEU A 1 99 ? 7.875 8.654 3.862 1.00 97.25 99 LEU A C 1
ATOM 804 O O . LEU A 1 99 ? 7.287 7.573 3.869 1.00 97.25 99 LEU A O 1
ATOM 808 N N . SER A 1 100 ? 7.378 9.767 4.390 1.00 97.94 100 SER A N 1
ATOM 809 C CA . SER A 1 100 ? 5.980 9.927 4.791 1.00 97.94 100 SER A CA 1
ATOM 810 C C . SER A 1 100 ? 5.179 10.404 3.581 1.00 97.94 100 SER A C 1
ATOM 812 O O . SER A 1 100 ? 5.587 11.352 2.903 1.00 97.94 100 SER A O 1
ATOM 814 N N . LEU A 1 101 ? 4.092 9.711 3.249 1.00 98.38 101 LEU A N 1
ATOM 815 C CA . LEU A 1 101 ? 3.333 9.954 2.023 1.00 98.38 101 LEU A CA 1
ATOM 816 C C . LEU A 1 101 ? 2.152 10.902 2.243 1.00 98.38 101 LEU A C 1
ATOM 818 O O . LEU A 1 101 ? 1.516 10.906 3.294 1.00 98.38 101 LEU A O 1
ATOM 822 N N . GLY A 1 102 ? 1.814 11.666 1.201 1.00 97.31 102 GLY A N 1
ATOM 823 C CA . GLY A 1 102 ? 0.617 12.506 1.186 1.00 97.31 102 GLY A CA 1
ATOM 824 C C . GLY A 1 102 ? -0.651 11.655 1.111 1.00 97.31 102 GLY A C 1
ATOM 825 O O . GLY A 1 102 ? -0.907 11.021 0.082 1.00 97.31 102 GLY A O 1
ATOM 826 N N . LEU A 1 103 ? -1.425 11.651 2.198 1.00 98.31 103 LEU A N 1
ATOM 827 C CA . LEU A 1 103 ? -2.665 10.890 2.339 1.00 98.31 103 LEU A CA 1
ATOM 828 C C . LEU A 1 103 ? -3.844 11.578 1.644 1.00 98.31 103 LEU A C 1
ATOM 830 O O . LEU A 1 103 ? -4.005 12.798 1.700 1.00 98.31 103 LEU A O 1
ATOM 834 N N . PHE A 1 104 ? -4.701 10.767 1.032 1.00 98.25 104 PHE A N 1
ATOM 835 C CA . PHE A 1 104 ? -6.055 11.158 0.657 1.00 98.25 104 PHE A CA 1
ATOM 836 C C . PHE A 1 104 ? -7.023 10.841 1.808 1.00 98.25 104 PHE A C 1
ATOM 838 O O . PHE A 1 104 ? -6.731 9.945 2.604 1.00 98.25 104 PHE A O 1
ATOM 845 N N . PRO A 1 105 ? -8.184 11.520 1.891 1.00 97.69 105 PRO A N 1
ATOM 846 C CA . PRO A 1 105 ? -9.178 11.229 2.918 1.00 97.69 105 PRO A CA 1
ATOM 847 C C . PRO A 1 105 ? -9.584 9.752 2.931 1.00 97.69 105 PRO A C 1
ATOM 849 O O . PRO A 1 105 ? -9.977 9.188 1.902 1.00 97.69 105 PRO A O 1
ATOM 852 N N . ALA A 1 106 ? -9.496 9.138 4.108 1.00 97.94 106 ALA A N 1
ATOM 853 C CA . ALA A 1 106 ? -9.966 7.781 4.317 1.00 97.94 106 ALA A CA 1
ATOM 854 C C . ALA A 1 106 ? -11.500 7.719 4.259 1.00 97.94 106 ALA A C 1
ATOM 856 O O . ALA A 1 106 ? -12.198 8.700 4.524 1.00 97.94 106 ALA A O 1
ATOM 857 N N . HIS A 1 107 ? -12.039 6.560 3.900 1.00 97.50 107 HIS A N 1
ATOM 858 C CA . HIS A 1 107 ? -13.476 6.347 3.800 1.00 97.50 107 HIS A CA 1
ATOM 859 C C . HIS A 1 107 ? -13.846 4.886 4.058 1.00 97.50 107 HIS A C 1
ATOM 861 O O . HIS A 1 107 ? -13.020 3.977 3.964 1.00 97.50 107 HIS A O 1
ATOM 867 N N . PHE A 1 108 ? -15.117 4.660 4.381 1.00 96.88 108 PHE A N 1
ATOM 868 C CA . PHE A 1 108 ? -15.657 3.320 4.568 1.00 96.88 108 PHE A CA 1
ATOM 869 C C . PHE A 1 108 ? -16.272 2.801 3.271 1.00 96.88 108 PHE A C 1
ATOM 871 O O . PHE A 1 108 ? -17.002 3.523 2.589 1.00 96.88 108 PHE A O 1
ATOM 878 N N . LEU A 1 109 ? -16.005 1.537 2.950 1.00 94.88 109 LEU A N 1
ATOM 879 C CA . LEU A 1 109 ? -16.623 0.842 1.826 1.00 94.88 109 LEU A CA 1
ATOM 880 C C . LEU A 1 109 ? -17.793 -0.015 2.307 1.00 94.88 109 LEU A C 1
ATOM 882 O O . LEU A 1 109 ? -17.775 -0.562 3.409 1.00 94.88 109 LEU A O 1
ATOM 886 N N . GLN A 1 110 ? -18.799 -0.157 1.448 1.00 91.44 110 GLN A N 1
ATOM 887 C CA . GLN A 1 110 ? -19.929 -1.054 1.661 1.00 91.44 110 GLN A CA 1
ATOM 888 C C . GLN A 1 110 ? -19.963 -2.078 0.534 1.00 91.44 110 GLN A C 1
ATOM 890 O O . GLN A 1 110 ? -20.032 -1.713 -0.641 1.00 91.44 110 GLN A O 1
ATOM 895 N N . TYR A 1 111 ? -19.944 -3.357 0.896 1.00 87.94 111 TYR A N 1
ATOM 896 C CA . TYR A 1 111 ? -20.123 -4.457 -0.042 1.00 87.94 111 TYR A CA 1
ATOM 897 C C . TYR A 1 111 ? -21.482 -5.108 0.205 1.00 87.94 111 TYR A C 1
ATOM 899 O O . TYR A 1 111 ? -21.888 -5.337 1.342 1.00 87.94 111 TYR A O 1
ATOM 907 N N . GLN A 1 112 ? -22.218 -5.381 -0.872 1.00 86.50 112 GLN A N 1
ATOM 908 C CA . GLN A 1 112 ? -23.514 -6.045 -0.759 1.00 86.50 112 GLN A CA 1
ATOM 909 C C . GLN A 1 112 ? -23.327 -7.450 -0.181 1.00 86.50 112 GLN A C 1
ATOM 911 O O . GLN A 1 112 ? -22.513 -8.218 -0.689 1.00 86.50 112 GLN A O 1
ATOM 916 N N . ASN A 1 113 ? -24.120 -7.788 0.838 1.00 87.31 113 ASN A N 1
ATOM 917 C CA . ASN A 1 113 ? -24.081 -9.075 1.544 1.00 87.31 113 ASN A CA 1
ATOM 918 C C . ASN A 1 113 ? -22.755 -9.376 2.268 1.00 87.31 113 ASN A C 1
ATOM 920 O O . ASN A 1 113 ? -22.470 -10.540 2.544 1.00 87.31 113 ASN A O 1
ATOM 924 N N . ASP A 1 114 ? -21.958 -8.354 2.583 1.00 89.88 114 ASP A N 1
ATOM 925 C CA . ASP A 1 114 ? -20.791 -8.481 3.454 1.00 89.88 114 ASP A CA 1
ATOM 926 C C . ASP A 1 114 ? -20.997 -7.596 4.686 1.00 89.88 114 ASP A C 1
ATO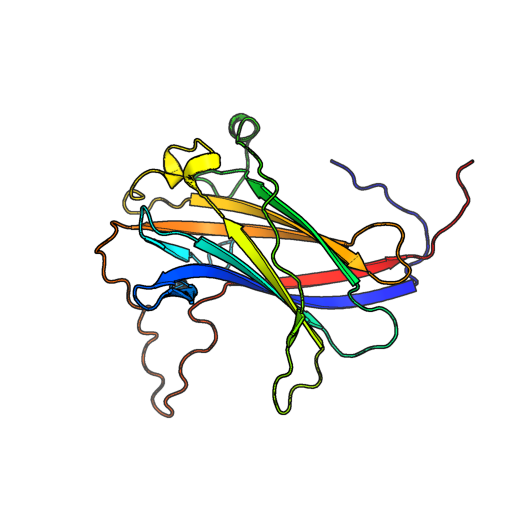M 928 O O . ASP A 1 114 ? -21.131 -6.377 4.574 1.00 89.88 114 ASP A O 1
ATOM 932 N N . GLU A 1 115 ? -21.078 -8.216 5.861 1.00 91.38 115 GLU A N 1
ATOM 933 C CA . GLU A 1 115 ? -21.336 -7.504 7.117 1.00 91.38 115 GLU A CA 1
ATOM 934 C C . GLU A 1 115 ? -20.060 -6.949 7.763 1.00 91.38 115 GLU A C 1
ATOM 936 O O . GLU A 1 115 ? -20.140 -6.252 8.780 1.00 91.38 115 GLU A O 1
ATOM 941 N N . ARG A 1 116 ? -18.887 -7.224 7.179 1.00 94.69 116 ARG A N 1
ATOM 942 C CA . ARG A 1 116 ? -17.607 -6.709 7.665 1.00 94.69 116 ARG A CA 1
ATOM 943 C C . ARG A 1 116 ? -17.507 -5.201 7.465 1.00 94.69 116 ARG A C 1
ATOM 945 O O . ARG A 1 116 ? -18.106 -4.605 6.570 1.00 94.69 116 ARG A O 1
ATOM 952 N N . VAL A 1 117 ? -16.691 -4.575 8.301 1.00 95.50 117 VAL A N 1
ATOM 953 C CA . VAL A 1 117 ? -16.313 -3.169 8.164 1.00 95.50 117 VAL A CA 1
ATOM 954 C C . VAL A 1 117 ? -15.099 -3.088 7.254 1.00 95.50 117 VAL A C 1
ATOM 956 O O . VAL A 1 117 ? -14.106 -3.763 7.509 1.00 95.50 117 VAL A O 1
ATOM 959 N N . PHE A 1 118 ? -15.163 -2.236 6.230 1.00 97.31 118 PHE A N 1
ATOM 960 C CA . PHE A 1 118 ? -14.054 -1.967 5.316 1.00 97.31 118 PHE A CA 1
ATOM 961 C C . PHE A 1 118 ? -13.646 -0.504 5.420 1.00 97.31 118 PHE A C 1
ATOM 963 O O . PHE A 1 118 ? -14.417 0.378 5.049 1.00 97.31 118 PHE A O 1
ATOM 970 N N . PHE A 1 119 ? -12.436 -0.250 5.898 1.00 98.00 119 PHE A N 1
ATOM 971 C CA . PHE A 1 119 ? -11.839 1.078 5.987 1.00 98.00 119 PHE A CA 1
ATOM 972 C C . PHE A 1 119 ? -10.724 1.194 4.948 1.00 98.00 119 PHE A C 1
ATOM 974 O O . PHE A 1 119 ? -9.780 0.403 4.965 1.00 98.00 119 PHE A O 1
ATOM 981 N N . GLN A 1 120 ? -10.850 2.135 4.015 1.00 98.44 120 GLN A N 1
ATOM 982 C CA . GLN A 1 120 ? -9.916 2.315 2.908 1.00 98.44 120 GLN A CA 1
ATOM 983 C C . GLN A 1 120 ? -9.302 3.710 2.921 1.00 98.44 120 GLN A C 1
ATOM 985 O O . GLN A 1 120 ? -9.975 4.709 3.170 1.00 98.44 120 GLN A O 1
ATOM 990 N N . PHE A 1 121 ? -8.023 3.775 2.574 1.00 98.69 121 PHE A N 1
ATOM 991 C CA . PHE A 1 121 ? -7.322 5.020 2.306 1.00 98.69 121 PHE A CA 1
ATOM 992 C C . PHE A 1 121 ? -6.325 4.850 1.161 1.00 98.69 121 PHE A C 1
ATOM 994 O O . PHE A 1 121 ? -5.902 3.738 0.825 1.00 98.69 121 PHE A O 1
ATOM 1001 N N . GLU A 1 122 ? -5.947 5.979 0.569 1.00 98.69 122 GLU A N 1
ATOM 1002 C CA . GLU A 1 122 ? -4.939 6.048 -0.483 1.00 98.69 122 GLU A CA 1
ATOM 1003 C C . GLU A 1 122 ? -3.838 7.042 -0.110 1.00 98.69 122 GLU A C 1
ATOM 1005 O O . GLU A 1 122 ? -4.069 7.998 0.631 1.00 98.69 122 GLU A O 1
ATOM 1010 N N . ALA A 1 123 ? -2.652 6.863 -0.686 1.00 98.62 123 ALA A N 1
ATOM 1011 C CA . ALA A 1 123 ? -1.573 7.841 -0.624 1.00 98.62 123 ALA A CA 1
ATOM 1012 C C . ALA A 1 123 ? -0.882 7.983 -1.980 1.00 98.62 123 ALA A C 1
ATOM 1014 O O . ALA A 1 123 ? -0.684 6.993 -2.690 1.00 98.62 123 ALA A O 1
ATOM 1015 N N . ALA A 1 124 ? -0.487 9.204 -2.336 1.00 98.12 124 ALA A N 1
ATOM 1016 C CA . ALA A 1 124 ? 0.332 9.439 -3.520 1.00 98.12 124 ALA A CA 1
ATOM 1017 C C . ALA A 1 124 ? 1.757 8.927 -3.276 1.00 98.12 124 ALA A C 1
ATOM 1019 O O . ALA A 1 124 ? 2.370 9.264 -2.262 1.00 98.12 124 ALA A O 1
ATOM 1020 N N . TRP A 1 125 ? 2.293 8.137 -4.210 1.00 98.00 125 TRP A N 1
ATOM 1021 C CA . TRP A 1 125 ? 3.650 7.606 -4.106 1.00 98.00 125 TRP A CA 1
ATOM 1022 C C . TRP A 1 125 ? 4.474 7.953 -5.345 1.00 98.00 125 TRP A C 1
ATOM 1024 O O . TRP A 1 125 ? 4.229 7.453 -6.445 1.00 98.00 125 TRP A O 1
ATOM 1034 N N . ASP A 1 126 ? 5.476 8.806 -5.140 1.00 95.62 126 ASP A N 1
ATOM 1035 C CA . ASP A 1 126 ? 6.524 9.087 -6.115 1.00 95.62 126 ASP A CA 1
ATOM 1036 C C . ASP A 1 126 ? 7.765 8.259 -5.765 1.00 95.62 126 ASP A C 1
ATOM 1038 O O . ASP A 1 126 ? 8.502 8.561 -4.825 1.00 95.62 126 ASP A O 1
ATOM 1042 N N . SER A 1 127 ? 7.992 7.193 -6.534 1.00 94.31 127 SER A N 1
ATOM 1043 C CA . SER A 1 127 ? 9.100 6.270 -6.297 1.00 94.31 127 SER A CA 1
ATOM 1044 C C . SER A 1 127 ? 10.476 6.926 -6.467 1.00 94.31 127 SER A C 1
ATOM 1046 O O . SER A 1 127 ? 11.454 6.421 -5.914 1.00 94.31 127 SER A O 1
ATOM 1048 N N . SER A 1 128 ? 10.572 8.039 -7.207 1.00 92.56 128 SER A N 1
ATOM 1049 C CA . SER A 1 128 ? 11.848 8.717 -7.467 1.00 92.56 128 SER A CA 1
ATOM 1050 C C . SER A 1 128 ? 12.413 9.418 -6.227 1.00 92.56 128 SER A C 1
ATOM 1052 O O . SER A 1 128 ? 13.633 9.504 -6.077 1.00 92.56 128 SER A O 1
ATOM 1054 N N . LEU A 1 129 ? 11.547 9.815 -5.286 1.00 94.75 129 LEU A N 1
ATOM 1055 C CA . LEU A 1 129 ? 11.926 10.485 -4.036 1.00 94.75 129 LEU A CA 1
ATOM 1056 C C . LEU A 1 129 ? 12.738 9.596 -3.084 1.00 94.75 129 LEU A C 1
ATOM 1058 O O . LEU A 1 129 ? 13.387 10.104 -2.172 1.00 94.75 129 LEU A O 1
ATOM 1062 N N . HIS A 1 130 ? 12.746 8.277 -3.298 1.00 94.00 130 HIS A N 1
ATOM 1063 C CA . HIS A 1 130 ? 13.607 7.369 -2.541 1.00 94.00 130 HIS A CA 1
ATOM 1064 C C . HIS A 1 130 ? 15.086 7.470 -2.934 1.00 94.00 130 HIS A C 1
ATOM 1066 O O . HIS A 1 130 ? 15.920 6.871 -2.260 1.00 94.00 130 HIS A O 1
ATOM 1072 N N . ASN A 1 131 ? 15.415 8.143 -4.047 1.00 90.19 131 ASN A N 1
ATOM 1073 C CA . ASN A 1 131 ? 16.767 8.208 -4.617 1.00 90.19 131 ASN A CA 1
ATOM 1074 C C . ASN A 1 131 ? 17.418 6.826 -4.845 1.00 90.19 131 ASN A C 1
ATOM 1076 O O . ASN A 1 131 ? 18.639 6.705 -4.929 1.00 90.19 131 ASN A O 1
ATOM 1080 N N . SER A 1 132 ? 16.611 5.767 -4.970 1.00 91.88 132 SER A N 1
ATOM 1081 C CA . SER A 1 132 ? 17.097 4.404 -5.180 1.00 91.88 132 SER A CA 1
ATOM 1082 C C . SER A 1 132 ? 17.209 4.092 -6.667 1.00 91.88 132 SER A C 1
ATOM 1084 O O . SER A 1 132 ? 16.220 4.125 -7.404 1.00 91.88 132 SER A O 1
ATOM 1086 N N . ILE A 1 133 ? 18.405 3.692 -7.106 1.00 92.06 133 ILE A N 1
ATOM 108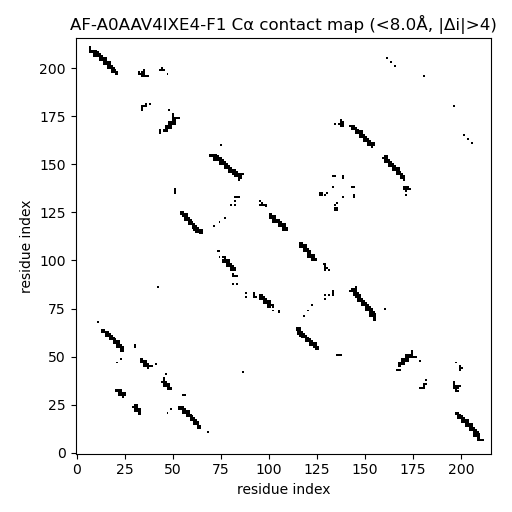7 C CA . ILE A 1 133 ? 18.627 3.218 -8.479 1.00 92.06 133 ILE A CA 1
ATOM 1088 C C . ILE A 1 133 ? 17.742 2.018 -8.831 1.00 92.06 133 ILE A C 1
ATOM 1090 O O . ILE A 1 133 ? 17.440 1.826 -10.004 1.00 92.06 133 ILE A O 1
ATOM 1094 N N . MET A 1 134 ? 17.314 1.233 -7.834 1.00 93.88 134 MET A N 1
ATOM 1095 C CA . MET A 1 134 ? 16.477 0.050 -8.034 1.00 93.88 134 MET A CA 1
ATOM 1096 C C . MET A 1 134 ? 15.099 0.443 -8.575 1.00 93.88 134 MET A C 1
ATOM 1098 O O . MET A 1 134 ? 14.629 -0.165 -9.528 1.00 93.88 134 MET A O 1
ATOM 1102 N N . LEU A 1 135 ? 14.489 1.496 -8.021 1.00 94.62 135 LEU A N 1
ATOM 1103 C CA . LEU A 1 135 ? 13.165 1.985 -8.429 1.00 94.62 135 LEU A CA 1
ATOM 1104 C C . LEU A 1 135 ? 13.201 2.842 -9.705 1.00 94.62 135 LEU A C 1
ATOM 1106 O O . LEU A 1 135 ? 12.176 3.018 -10.364 1.00 94.62 135 LEU A O 1
ATOM 1110 N N . ASN A 1 136 ? 14.374 3.375 -10.058 1.00 92.75 136 ASN A N 1
ATOM 1111 C CA . ASN A 1 136 ? 14.540 4.325 -11.160 1.00 92.75 136 ASN A CA 1
ATOM 1112 C C . ASN A 1 136 ? 14.879 3.665 -12.508 1.00 92.75 136 ASN A C 1
ATOM 1114 O O . ASN A 1 136 ? 14.966 4.359 -13.524 1.00 92.75 136 ASN A O 1
ATOM 1118 N N . ARG A 1 137 ? 15.047 2.338 -12.552 1.00 94.56 137 ARG A N 1
ATOM 1119 C CA . ARG A 1 137 ? 15.375 1.575 -13.766 1.00 94.56 137 ARG A CA 1
ATOM 1120 C C . ARG A 1 137 ? 14.469 0.359 -13.929 1.00 94.56 137 ARG A C 1
ATOM 1122 O O . ARG A 1 137 ? 13.831 -0.077 -12.978 1.00 94.56 137 ARG A O 1
ATOM 1129 N N . VAL A 1 138 ? 14.466 -0.217 -15.130 1.00 97.19 138 VAL A N 1
ATOM 1130 C CA . VAL A 1 138 ? 13.873 -1.540 -15.365 1.00 97.19 138 VAL A CA 1
ATOM 1131 C C . VAL A 1 138 ? 14.618 -2.580 -14.528 1.00 97.19 138 VAL A C 1
ATOM 1133 O O . VAL A 1 138 ? 15.849 -2.646 -14.569 1.00 97.19 138 VAL A O 1
ATOM 1136 N N . THR A 1 139 ? 13.880 -3.381 -13.766 1.00 97.06 139 THR A N 1
ATOM 1137 C CA . THR A 1 139 ? 14.439 -4.443 -12.928 1.00 97.06 139 THR A CA 1
ATOM 1138 C C . THR A 1 139 ? 15.039 -5.539 -13.818 1.00 97.06 139 THR A C 1
ATOM 1140 O O . THR A 1 139 ? 14.351 -6.030 -14.718 1.00 97.06 139 THR A O 1
ATOM 1143 N N . PRO A 1 140 ? 16.312 -5.927 -13.612 1.00 96.44 140 PRO A N 1
ATOM 1144 C CA . PRO A 1 140 ? 16.923 -7.030 -14.345 1.00 96.44 140 PRO A CA 1
ATOM 1145 C C . PRO A 1 140 ? 16.150 -8.343 -14.188 1.00 96.44 140 PRO A C 1
ATOM 1147 O O . PRO A 1 140 ? 15.488 -8.585 -13.180 1.00 96.44 140 PRO A O 1
ATOM 1150 N N . TYR A 1 141 ? 16.247 -9.215 -15.191 1.00 92.38 141 TYR A N 1
ATOM 1151 C CA . TYR A 1 141 ? 15.558 -10.504 -15.173 1.00 92.38 141 TYR A CA 1
ATOM 1152 C C . TYR A 1 141 ? 15.968 -11.346 -13.954 1.00 92.38 141 TYR A C 1
ATOM 1154 O O . TYR A 1 141 ? 17.155 -11.556 -13.715 1.00 92.38 141 TYR A O 1
ATOM 1162 N N . GLY A 1 142 ? 14.977 -11.845 -13.210 1.00 89.56 142 GLY A N 1
ATOM 1163 C CA . GLY A 1 142 ? 15.174 -12.649 -12.000 1.00 89.56 142 GLY A CA 1
ATOM 1164 C C . GLY A 1 142 ? 15.428 -11.840 -10.722 1.00 89.56 142 GLY A C 1
ATOM 1165 O O . GLY A 1 142 ? 15.353 -12.408 -9.635 1.00 89.56 142 GLY A O 1
ATOM 1166 N N . GLU A 1 143 ? 15.674 -10.531 -10.823 1.00 93.81 143 GLU A N 1
ATOM 1167 C CA . GLU A 1 143 ? 15.798 -9.652 -9.659 1.00 93.81 143 GLU A CA 1
ATOM 1168 C C . GLU A 1 143 ? 14.429 -9.160 -9.175 1.00 93.81 143 GLU A C 1
ATOM 1170 O O . GLU A 1 143 ? 13.450 -9.099 -9.923 1.00 93.81 143 GLU A O 1
ATOM 1175 N N . LYS A 1 144 ? 14.369 -8.797 -7.893 1.00 94.56 144 LYS A N 1
ATOM 1176 C CA . LYS A 1 144 ? 13.175 -8.275 -7.224 1.00 94.56 144 LYS A CA 1
ATOM 1177 C C . LYS A 1 144 ? 13.560 -7.079 -6.368 1.00 94.56 144 LYS A C 1
ATOM 1179 O O . LYS A 1 144 ? 14.679 -7.000 -5.869 1.00 94.56 144 LYS A O 1
ATOM 1184 N N . ILE A 1 145 ? 12.617 -6.162 -6.196 1.00 95.88 145 ILE A N 1
ATOM 1185 C CA . ILE A 1 145 ? 12.754 -5.009 -5.311 1.00 95.88 145 ILE A CA 1
ATOM 1186 C C . ILE A 1 145 ? 11.786 -5.204 -4.153 1.00 95.88 145 ILE A C 1
ATOM 1188 O O . ILE A 1 145 ? 10.627 -5.560 -4.365 1.00 95.88 145 ILE A O 1
ATOM 1192 N N . TYR A 1 146 ? 12.249 -4.948 -2.939 1.00 96.12 146 TYR A N 1
ATOM 1193 C CA . TYR A 1 146 ? 11.439 -4.985 -1.734 1.00 96.12 146 TYR A CA 1
ATOM 1194 C C . TYR A 1 146 ? 11.361 -3.597 -1.112 1.00 96.12 146 TYR A C 1
ATOM 1196 O O . TYR A 1 146 ? 12.321 -2.829 -1.150 1.00 96.12 146 TYR A O 1
ATOM 1204 N N . MET A 1 147 ? 10.203 -3.285 -0.543 1.00 96.19 147 MET A N 1
ATOM 1205 C CA . MET A 1 147 ? 9.929 -2.042 0.170 1.00 96.19 147 MET A CA 1
ATOM 1206 C C . MET A 1 147 ? 9.110 -2.355 1.414 1.00 96.19 147 MET A C 1
ATOM 1208 O O . MET A 1 147 ? 8.145 -3.113 1.340 1.00 96.19 147 MET A O 1
ATOM 1212 N N . THR A 1 148 ? 9.453 -1.730 2.534 1.00 96.69 148 THR A N 1
ATOM 1213 C CA . THR A 1 148 ? 8.654 -1.801 3.758 1.00 96.69 148 THR A CA 1
ATOM 1214 C C . THR A 1 148 ? 7.681 -0.634 3.811 1.00 96.69 148 THR A C 1
ATOM 1216 O O . THR A 1 148 ? 8.079 0.521 3.656 1.00 96.69 148 THR A O 1
ATOM 1219 N N . LEU A 1 149 ? 6.420 -0.944 4.084 1.00 97.94 149 LEU A N 1
ATOM 1220 C CA . LEU A 1 149 ? 5.335 -0.005 4.336 1.00 97.94 149 LEU A CA 1
ATOM 1221 C C . LEU A 1 149 ? 4.891 -0.121 5.794 1.00 97.94 149 LEU A C 1
ATOM 1223 O O . LEU A 1 149 ? 4.688 -1.236 6.271 1.00 97.94 149 LEU A O 1
ATOM 1227 N N . SER A 1 150 ? 4.685 1.007 6.473 1.00 98.44 150 SER A N 1
ATOM 1228 C CA . SER A 1 150 ? 4.100 1.081 7.817 1.00 98.44 150 SER A CA 1
ATOM 1229 C C . SER A 1 150 ? 2.982 2.125 7.854 1.00 98.44 150 SER A C 1
ATOM 1231 O O . SER A 1 150 ? 3.226 3.305 7.611 1.00 98.44 150 SER A O 1
ATOM 1233 N N . ALA A 1 151 ? 1.758 1.694 8.157 1.00 98.56 151 ALA A N 1
ATOM 1234 C CA . ALA A 1 151 ? 0.593 2.556 8.332 1.00 98.56 151 ALA A CA 1
ATOM 1235 C C . ALA A 1 151 ? 0.299 2.753 9.822 1.00 98.56 151 ALA A C 1
ATOM 1237 O O . ALA A 1 151 ? 0.164 1.770 10.553 1.00 98.56 151 ALA A O 1
ATOM 1238 N N . TYR A 1 152 ? 0.165 4.007 10.249 1.00 98.31 152 TYR A N 1
ATOM 1239 C CA . TYR A 1 152 ? -0.211 4.403 11.603 1.00 98.31 152 TYR A CA 1
ATOM 1240 C C . TYR A 1 152 ? -1.659 4.891 11.598 1.00 98.31 152 TYR A C 1
ATOM 1242 O O . TYR A 1 152 ? -1.988 5.895 10.968 1.00 98.31 152 TYR A O 1
ATOM 1250 N N . LEU A 1 153 ? -2.528 4.163 12.290 1.00 98.19 153 LEU A N 1
ATOM 1251 C CA . LEU A 1 153 ? -3.980 4.299 12.221 1.00 98.19 153 LEU A CA 1
ATOM 1252 C C . LEU A 1 153 ? -4.517 4.844 13.538 1.00 98.19 153 LEU A C 1
ATOM 1254 O O . LEU A 1 153 ? -4.198 4.320 14.606 1.00 98.19 153 LEU A O 1
ATOM 1258 N N . GLU A 1 154 ? -5.354 5.871 13.469 1.00 96.81 154 GLU A N 1
ATOM 1259 C CA . GLU A 1 154 ? -6.068 6.374 14.633 1.00 96.81 154 GLU A CA 1
ATOM 1260 C C . GLU A 1 154 ? -7.304 5.517 14.901 1.00 96.81 154 GLU A C 1
ATOM 1262 O O . GLU A 1 154 ? -8.121 5.252 14.015 1.00 96.81 154 GLU A O 1
ATOM 1267 N N . VAL A 1 155 ? -7.443 5.103 16.156 1.00 94.75 155 VAL A N 1
ATOM 1268 C CA . VAL A 1 155 ? -8.581 4.331 16.650 1.00 94.75 155 VAL A CA 1
ATOM 1269 C C . VAL A 1 155 ? -9.312 5.192 17.673 1.00 94.75 155 VAL A C 1
ATOM 1271 O O . VAL A 1 155 ? -8.677 5.836 18.511 1.00 94.75 155 VAL A O 1
ATOM 1274 N N . GLU A 1 156 ? -10.640 5.224 17.601 1.00 92.44 156 GLU A N 1
ATOM 1275 C CA . GLU A 1 156 ? -11.465 5.978 18.545 1.00 92.44 156 GLU A CA 1
ATOM 1276 C C . GLU A 1 156 ? -11.135 5.608 19.997 1.00 92.44 156 GLU A C 1
ATOM 1278 O O . GLU A 1 156 ? -10.928 4.440 20.335 1.00 92.44 156 GLU A O 1
ATOM 1283 N N . ASN A 1 157 ? -11.083 6.620 20.866 1.00 88.69 157 ASN A N 1
ATOM 1284 C CA . ASN A 1 157 ? -10.741 6.487 22.289 1.00 88.69 157 ASN A CA 1
ATOM 1285 C C . ASN A 1 157 ? -9.366 5.848 22.585 1.00 88.69 157 ASN A C 1
ATOM 1287 O O . ASN A 1 157 ? -9.120 5.422 23.714 1.00 88.69 157 ASN A O 1
ATOM 1291 N N . CYS A 1 158 ? -8.453 5.798 21.610 1.00 89.94 158 CYS A N 1
ATOM 1292 C CA . CYS A 1 158 ? -7.091 5.302 21.804 1.00 89.94 158 CYS A CA 1
ATOM 1293 C C . CYS A 1 158 ? -6.077 6.451 21.746 1.00 89.94 158 CYS A C 1
ATOM 1295 O O . CYS A 1 158 ? -6.045 7.227 20.795 1.00 89.94 158 CYS A O 1
ATOM 1297 N N . ALA A 1 159 ? -5.206 6.542 22.755 1.00 88.00 159 ALA A N 1
ATOM 1298 C CA . ALA A 1 159 ? -4.161 7.570 22.810 1.00 88.00 159 ALA A CA 1
ATOM 1299 C C . ALA A 1 159 ? -2.985 7.293 21.853 1.00 88.00 159 ALA A C 1
ATOM 1301 O O . ALA A 1 159 ? -2.287 8.217 21.437 1.00 88.00 159 ALA A O 1
ATOM 1302 N N . GLN A 1 160 ? -2.745 6.020 21.522 1.00 90.69 160 GLN A N 1
ATOM 1303 C CA . GLN A 1 160 ? -1.683 5.595 20.611 1.00 90.69 160 GLN A CA 1
ATOM 1304 C C . GLN A 1 160 ? -2.281 5.021 19.322 1.00 90.69 160 GLN A C 1
ATOM 1306 O O . GLN A 1 160 ? -3.274 4.294 19.395 1.00 90.69 160 GLN A O 1
ATOM 1311 N N . PRO A 1 161 ? -1.681 5.313 18.153 1.00 94.38 161 PRO A N 1
ATOM 1312 C CA . PRO A 1 161 ? -2.131 4.739 16.896 1.00 94.38 161 PRO A CA 1
ATOM 1313 C C . PRO A 1 161 ? -1.799 3.244 16.823 1.00 94.38 161 PRO A C 1
ATOM 1315 O O . PRO A 1 161 ? -0.755 2.801 17.309 1.00 94.38 161 PRO A O 1
ATOM 1318 N N . ALA A 1 162 ? -2.653 2.477 16.150 1.00 95.75 162 ALA A N 1
ATOM 1319 C CA . ALA A 1 162 ? -2.318 1.122 15.728 1.00 95.75 162 ALA A CA 1
ATOM 1320 C C . ALA A 1 162 ? -1.304 1.172 14.574 1.00 95.75 162 ALA A C 1
ATOM 1322 O O . ALA A 1 162 ? -1.320 2.108 13.777 1.00 95.75 162 ALA A O 1
ATOM 1323 N N . CYS A 1 163 ? -0.425 0.174 14.466 1.00 97.19 163 CYS A N 1
ATOM 1324 C CA . CYS A 1 163 ? 0.585 0.112 13.409 1.00 97.19 163 CYS A CA 1
ATOM 1325 C C . CYS A 1 163 ? 0.453 -1.183 12.605 1.00 97.19 163 CYS A C 1
ATOM 1327 O O . CYS A 1 163 ? 0.491 -2.274 13.171 1.00 97.19 163 CYS A O 1
ATOM 1329 N N . ILE A 1 164 ? 0.347 -1.057 11.282 1.00 97.94 164 ILE A N 1
ATOM 1330 C CA . ILE A 1 164 ? 0.348 -2.180 10.340 1.00 97.94 164 ILE A CA 1
ATOM 1331 C C . ILE A 1 164 ? 1.595 -2.064 9.474 1.00 97.94 164 ILE A C 1
ATOM 1333 O O . ILE A 1 164 ? 1.764 -1.072 8.771 1.00 97.94 164 ILE A O 1
ATOM 1337 N N . THR A 1 165 ? 2.469 -3.072 9.513 1.00 97.56 165 THR A N 1
ATOM 1338 C CA . THR A 1 165 ? 3.683 -3.119 8.681 1.00 97.56 165 THR A CA 1
ATOM 1339 C C . THR A 1 165 ? 3.630 -4.267 7.681 1.00 97.56 165 THR A C 1
ATOM 1341 O O . THR A 1 165 ? 3.231 -5.382 8.025 1.00 97.56 165 THR A O 1
ATOM 1344 N N . LYS A 1 166 ? 4.038 -4.010 6.437 1.00 96.56 166 LYS A N 1
ATOM 1345 C CA . LYS A 1 166 ? 4.102 -5.005 5.363 1.00 96.56 166 LYS A CA 1
ATOM 1346 C C . LYS A 1 166 ? 5.305 -4.755 4.464 1.00 96.56 166 LYS A C 1
ATOM 1348 O O . LYS A 1 166 ? 5.511 -3.638 4.002 1.00 96.56 166 LYS A O 1
ATOM 1353 N N . ASP A 1 167 ? 6.033 -5.817 4.142 1.00 96.00 167 ASP A N 1
ATOM 1354 C CA . ASP A 1 167 ? 6.965 -5.804 3.017 1.00 96.00 167 ASP A CA 1
ATOM 1355 C C . ASP A 1 167 ? 6.240 -6.121 1.707 1.00 96.00 167 ASP A C 1
ATOM 1357 O O . ASP A 1 167 ? 5.513 -7.117 1.600 1.00 96.00 167 ASP A O 1
ATOM 1361 N N . LEU A 1 168 ? 6.442 -5.272 0.706 1.00 96.56 168 LEU A N 1
ATOM 1362 C CA . LEU A 1 168 ? 5.952 -5.441 -0.657 1.00 96.56 168 LEU A CA 1
ATOM 1363 C C . LEU A 1 168 ? 7.116 -5.861 -1.554 1.00 96.56 168 LEU A C 1
ATOM 1365 O O . LEU A 1 168 ? 8.219 -5.343 -1.409 1.00 96.56 168 LEU A O 1
ATOM 1369 N N . CYS A 1 169 ? 6.858 -6.775 -2.486 1.00 96.00 169 CYS A N 1
ATOM 1370 C CA . CYS A 1 169 ? 7.799 -7.165 -3.533 1.00 96.00 169 CYS A CA 1
ATOM 1371 C C . CYS A 1 169 ? 7.313 -6.613 -4.869 1.00 96.00 169 CYS A C 1
ATOM 1373 O O . CYS A 1 169 ? 6.120 -6.686 -5.154 1.00 96.00 169 CYS A O 1
ATOM 1375 N N . MET A 1 170 ? 8.210 -6.092 -5.695 1.00 96.31 170 MET A N 1
ATOM 1376 C CA . MET A 1 170 ? 7.861 -5.526 -6.992 1.00 96.31 170 MET A CA 1
ATOM 1377 C C . MET A 1 170 ? 8.955 -5.726 -8.040 1.00 96.31 170 MET A C 1
ATOM 1379 O O . MET A 1 170 ? 10.128 -5.931 -7.715 1.00 96.31 170 MET A O 1
ATOM 1383 N N . VAL A 1 171 ? 8.546 -5.610 -9.299 1.00 96.25 171 VAL A N 1
ATOM 1384 C CA . VAL A 1 171 ? 9.394 -5.618 -10.493 1.00 96.25 171 VAL A CA 1
ATOM 1385 C C . VAL A 1 171 ? 8.984 -4.428 -11.359 1.00 96.25 171 VAL A C 1
ATOM 1387 O O . VAL A 1 171 ? 7.799 -4.217 -11.611 1.00 96.25 171 VAL A O 1
ATOM 1390 N N . VAL A 1 172 ? 9.954 -3.631 -11.806 1.00 97.50 172 VAL A N 1
ATOM 1391 C CA . VAL A 1 172 ? 9.732 -2.480 -12.690 1.00 97.50 172 VAL A CA 1
ATOM 1392 C C . VAL A 1 172 ? 10.020 -2.889 -14.130 1.00 97.50 172 VAL A C 1
ATOM 1394 O O . VAL A 1 172 ? 11.151 -3.212 -14.484 1.00 97.50 172 VAL A O 1
ATOM 1397 N N . HIS A 1 173 ? 9.006 -2.835 -14.980 1.00 96.88 173 HIS A N 1
ATOM 1398 C CA . HIS A 1 173 ? 9.093 -3.078 -16.414 1.00 96.88 173 HIS A CA 1
ATOM 1399 C C . HIS A 1 173 ? 9.246 -1.776 -17.205 1.00 96.88 173 HIS A C 1
ATOM 1401 O O . HIS A 1 173 ? 8.971 -0.679 -16.713 1.00 96.88 173 HIS A O 1
ATOM 1407 N N . SER A 1 174 ? 9.649 -1.900 -18.474 1.00 95.88 174 SER A N 1
ATOM 1408 C CA . SER A 1 174 ? 9.599 -0.772 -19.409 1.00 95.88 174 SER A CA 1
ATOM 1409 C C . SER A 1 174 ? 8.163 -0.266 -19.553 1.00 95.88 174 SER A C 1
ATOM 1411 O O . SER A 1 174 ? 7.218 -1.058 -19.500 1.00 95.88 174 SER A O 1
ATOM 1413 N N . ARG A 1 175 ? 8.009 1.039 -19.784 1.00 92.62 175 ARG A N 1
ATOM 1414 C CA . ARG A 1 175 ? 6.720 1.740 -19.840 1.00 92.62 175 ARG A CA 1
ATOM 1415 C C . ARG A 1 175 ? 5.706 1.113 -20.803 1.00 92.62 175 ARG A C 1
ATOM 1417 O O . ARG A 1 175 ? 4.524 1.084 -20.489 1.00 92.62 175 ARG A O 1
ATOM 1424 N N . ASP A 1 176 ? 6.167 0.586 -21.935 1.00 90.44 176 ASP A N 1
ATOM 1425 C CA . ASP A 1 176 ? 5.307 0.037 -22.997 1.00 90.44 176 ASP A CA 1
ATOM 1426 C C . ASP A 1 176 ? 5.083 -1.483 -22.890 1.00 90.44 176 ASP A C 1
ATOM 1428 O O . ASP A 1 176 ? 4.503 -2.111 -23.783 1.00 90.44 176 ASP A O 1
ATOM 1432 N N . THR A 1 177 ? 5.568 -2.107 -21.813 1.00 91.38 177 THR A N 1
ATOM 1433 C CA .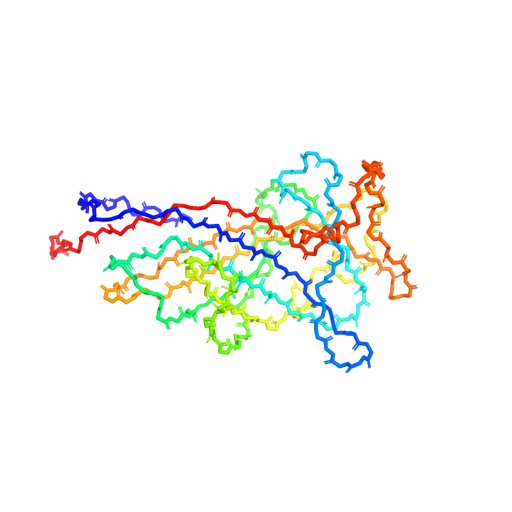 THR A 1 177 ? 5.435 -3.553 -21.609 1.00 91.38 177 THR A CA 1
ATOM 1434 C C . THR A 1 177 ? 3.967 -3.913 -21.415 1.00 91.38 177 THR A C 1
ATOM 1436 O O . THR A 1 177 ? 3.297 -3.385 -20.540 1.00 91.38 177 THR A O 1
ATOM 1439 N N . LYS A 1 178 ? 3.447 -4.862 -22.197 1.00 87.75 178 LYS A N 1
ATOM 1440 C CA . LYS A 1 178 ? 2.093 -5.385 -21.980 1.00 87.75 178 LYS A CA 1
ATOM 1441 C C . LYS A 1 178 ? 2.127 -6.483 -20.928 1.00 87.75 178 LYS A C 1
ATOM 1443 O O . LYS A 1 178 ? 2.406 -7.638 -21.244 1.00 87.75 178 LYS A O 1
ATOM 1448 N N . ILE A 1 179 ? 1.824 -6.120 -19.689 1.00 82.31 179 ILE A N 1
ATOM 1449 C CA . ILE A 1 179 ? 1.766 -7.056 -18.567 1.00 82.31 179 ILE A CA 1
ATOM 1450 C C . ILE A 1 179 ? 0.362 -7.655 -18.515 1.00 82.31 179 ILE A C 1
ATOM 1452 O O . ILE A 1 179 ? -0.633 -6.948 -18.380 1.00 82.31 179 ILE A O 1
ATOM 1456 N N . SER A 1 180 ? 0.268 -8.970 -18.676 1.00 71.50 180 SER A N 1
ATOM 1457 C CA . SER A 1 180 ? -0.981 -9.709 -18.489 1.00 71.50 180 SER A CA 1
ATOM 1458 C C . SER A 1 180 ? -0.870 -10.541 -17.225 1.00 71.50 180 SER A C 1
ATOM 1460 O O . SER A 1 180 ? 0.177 -11.137 -16.981 1.00 71.50 180 SER A O 1
ATOM 1462 N N . ALA A 1 181 ? -1.956 -10.617 -16.457 1.00 60.25 181 ALA A N 1
ATOM 1463 C CA . ALA A 1 181 ? -2.058 -11.553 -15.348 1.00 60.25 181 ALA A CA 1
ATOM 1464 C C . ALA A 1 181 ? -1.669 -12.966 -15.813 1.00 60.25 181 ALA A C 1
ATOM 1466 O O . ALA A 1 181 ? -2.124 -13.382 -16.893 1.00 60.25 181 ALA A O 1
ATOM 1467 N N . PRO A 1 182 ? -0.864 -13.716 -15.036 1.00 54.97 182 PRO A N 1
ATOM 1468 C CA . PRO A 1 182 ? -0.627 -15.117 -15.327 1.00 54.97 182 PRO A CA 1
ATOM 1469 C C . PRO A 1 182 ? -1.984 -15.798 -15.491 1.00 54.97 182 PRO A C 1
ATOM 1471 O O . PRO A 1 182 ? -2.854 -15.714 -14.621 1.00 54.97 182 PRO A O 1
ATOM 1474 N N . ARG A 1 183 ? -2.203 -16.437 -16.644 1.00 51.06 183 ARG A N 1
ATOM 1475 C CA . ARG A 1 183 ? -3.392 -17.262 -16.851 1.00 51.06 183 ARG A CA 1
ATOM 1476 C C . ARG A 1 183 ? -3.255 -18.459 -15.920 1.00 51.06 183 ARG A C 1
ATOM 1478 O O . ARG A 1 183 ? -2.664 -19.460 -16.315 1.00 51.06 183 ARG A O 1
ATOM 1485 N N . ALA A 1 184 ? -3.779 -18.350 -14.698 1.00 48.47 184 ALA A N 1
ATOM 1486 C CA . ALA A 1 184 ? -4.042 -19.512 -13.866 1.00 48.47 184 ALA A CA 1
ATOM 1487 C C . ALA A 1 184 ? -4.791 -20.515 -14.752 1.00 48.47 184 ALA A C 1
ATOM 1489 O O . ALA A 1 184 ? -5.752 -20.139 -15.436 1.00 48.47 184 ALA A O 1
ATOM 1490 N N . LEU A 1 185 ? -4.266 -21.739 -14.850 1.00 43.97 185 LEU A N 1
ATOM 1491 C CA . LEU A 1 185 ? -4.850 -22.802 -15.660 1.00 43.97 185 LEU A CA 1
ATOM 1492 C C . LEU A 1 185 ? -6.356 -22.816 -15.412 1.00 43.97 185 LEU A C 1
ATOM 1494 O O . LEU A 1 185 ? -6.798 -22.867 -14.268 1.00 43.97 185 LEU A O 1
ATOM 1498 N N . LYS A 1 186 ? -7.124 -22.682 -16.497 1.00 42.19 186 LYS A N 1
ATOM 1499 C CA . LYS A 1 186 ? -8.583 -22.705 -16.483 1.00 42.19 186 LYS A CA 1
ATOM 1500 C C . LYS A 1 186 ? -9.040 -23.888 -15.629 1.00 42.19 186 LYS A C 1
ATOM 1502 O O . LYS A 1 186 ? -8.969 -25.025 -16.091 1.00 42.19 186 LYS A O 1
ATOM 1507 N N . ASN A 1 187 ? -9.567 -23.617 -14.439 1.00 39.22 187 ASN A N 1
ATOM 1508 C CA . ASN A 1 187 ? -10.541 -24.522 -13.860 1.00 39.22 187 ASN A CA 1
ATOM 1509 C C . ASN A 1 187 ? -11.699 -24.559 -14.863 1.00 39.22 187 ASN A C 1
ATOM 1511 O O . ASN A 1 187 ? -12.340 -23.547 -15.155 1.00 39.22 187 ASN A O 1
ATOM 1515 N N . LEU A 1 188 ? -11.865 -25.714 -15.504 1.00 42.22 188 LEU A N 1
ATOM 1516 C CA . LEU A 1 188 ? -13.072 -26.050 -16.240 1.00 42.22 188 LEU A CA 1
ATOM 1517 C C . LEU A 1 188 ? -14.247 -25.829 -15.274 1.00 42.22 188 LEU A C 1
ATOM 1519 O O . LEU A 1 188 ? -14.179 -26.283 -14.138 1.00 42.22 188 LEU A O 1
ATOM 1523 N N . PHE A 1 189 ? -15.278 -25.127 -15.752 1.00 45.25 189 PHE A N 1
ATOM 1524 C CA . PHE A 1 189 ? -16.473 -24.642 -15.041 1.00 45.25 189 PHE A CA 1
ATOM 1525 C C . PHE A 1 189 ? -16.325 -23.289 -14.316 1.00 45.25 189 PHE A C 1
ATOM 1527 O O . PHE A 1 189 ? -15.893 -23.204 -13.174 1.00 45.25 189 PHE A O 1
ATOM 1534 N N . GLY A 1 190 ? -16.817 -22.231 -14.975 1.00 37.81 190 GLY A N 1
ATOM 1535 C CA . GLY A 1 190 ? -17.189 -20.968 -14.329 1.00 37.81 190 GLY A CA 1
ATOM 1536 C C . GLY A 1 190 ? -16.172 -19.842 -14.501 1.00 37.81 190 GLY A C 1
ATOM 1537 O O . GLY A 1 190 ? -15.107 -19.832 -13.899 1.00 37.81 190 GLY A O 1
ATOM 1538 N N . VAL A 1 191 ? -16.525 -18.846 -15.314 1.00 42.91 191 VAL A N 1
ATOM 1539 C CA . VAL A 1 191 ? -15.799 -17.576 -15.425 1.00 42.91 191 VAL A CA 1
ATOM 1540 C C . VAL A 1 191 ? -15.984 -16.794 -14.122 1.00 42.91 191 VAL A C 1
ATOM 1542 O O . VAL A 1 191 ? -16.924 -16.018 -13.987 1.00 42.91 191 VAL A O 1
ATOM 1545 N N . THR A 1 192 ? -15.082 -16.976 -13.164 1.00 39.78 192 THR A N 1
ATOM 1546 C CA . THR A 1 192 ? -14.880 -16.018 -12.073 1.00 39.78 192 THR A CA 1
ATOM 1547 C C . THR A 1 192 ? -13.631 -15.210 -12.400 1.00 39.78 192 THR A C 1
ATOM 1549 O O . THR A 1 192 ? -12.520 -15.740 -12.390 1.00 39.78 192 THR A O 1
ATOM 1552 N N . LYS A 1 193 ? -13.805 -13.925 -12.739 1.00 43.59 193 LYS A N 1
ATOM 1553 C CA . LYS A 1 193 ? -12.703 -12.949 -12.741 1.00 43.59 193 LYS A CA 1
ATOM 1554 C C . LYS A 1 193 ? -12.034 -13.054 -11.373 1.00 43.59 193 LYS A C 1
ATOM 1556 O O . LYS A 1 193 ? -12.722 -12.834 -10.386 1.00 43.59 193 LYS A O 1
ATOM 1561 N N . ASN A 1 194 ? -10.765 -13.450 -11.309 1.00 45.75 194 ASN A N 1
ATOM 1562 C CA . ASN A 1 194 ? -10.089 -13.673 -10.035 1.00 45.75 194 ASN A CA 1
ATOM 1563 C C . ASN A 1 194 ? -9.973 -12.322 -9.289 1.00 45.75 194 ASN A C 1
ATOM 1565 O O . ASN A 1 194 ? -9.216 -11.463 -9.751 1.00 45.75 194 ASN A O 1
ATOM 1569 N N . PRO A 1 195 ? -10.733 -12.085 -8.201 1.00 50.62 195 PRO A N 1
ATOM 1570 C CA . PRO A 1 195 ? -10.824 -10.780 -7.534 1.00 50.62 195 PRO A CA 1
ATOM 1571 C C . PRO A 1 195 ? -9.542 -10.388 -6.777 1.00 50.62 195 PRO A C 1
ATOM 1573 O O . PRO A 1 195 ? -9.468 -9.299 -6.202 1.00 50.62 195 PRO A O 1
ATOM 1576 N N . ASP A 1 196 ? -8.533 -11.260 -6.785 1.00 60.38 196 ASP A N 1
ATOM 1577 C CA . ASP A 1 196 ? -7.272 -11.091 -6.062 1.00 60.38 196 ASP A CA 1
ATOM 1578 C C . ASP A 1 196 ? -6.093 -10.698 -6.964 1.00 60.38 196 ASP A C 1
ATOM 1580 O O . ASP A 1 196 ? -5.003 -10.457 -6.474 1.00 60.38 196 ASP A O 1
ATOM 1584 N N . CYS A 1 197 ? -6.306 -10.549 -8.275 1.00 72.81 197 CYS A N 1
ATOM 1585 C CA . CYS A 1 197 ? -5.233 -10.352 -9.259 1.00 72.81 197 CYS A CA 1
ATOM 1586 C C . CYS A 1 197 ? -4.405 -9.052 -9.106 1.00 72.81 197 CYS A C 1
ATOM 1588 O O . CYS A 1 197 ? -3.361 -8.919 -9.746 1.00 72.81 197 CYS A O 1
ATOM 1590 N N . GLY A 1 198 ? -4.880 -8.072 -8.333 1.00 90.50 198 GLY A N 1
ATOM 1591 C CA . GLY A 1 198 ? -4.257 -6.746 -8.215 1.00 90.50 198 GLY A CA 1
ATOM 1592 C C . GLY A 1 198 ? -3.799 -6.368 -6.808 1.00 90.50 198 GLY A C 1
ATOM 1593 O O . GLY A 1 198 ? -3.429 -5.218 -6.581 1.00 90.50 198 GLY A O 1
ATOM 1594 N N . LYS A 1 199 ? -3.858 -7.300 -5.849 1.00 93.50 199 LYS A N 1
ATOM 1595 C CA . LYS A 1 199 ? -3.617 -6.998 -4.434 1.00 93.50 199 LYS A CA 1
ATOM 1596 C C . LYS A 1 199 ? -2.854 -8.110 -3.732 1.00 93.50 199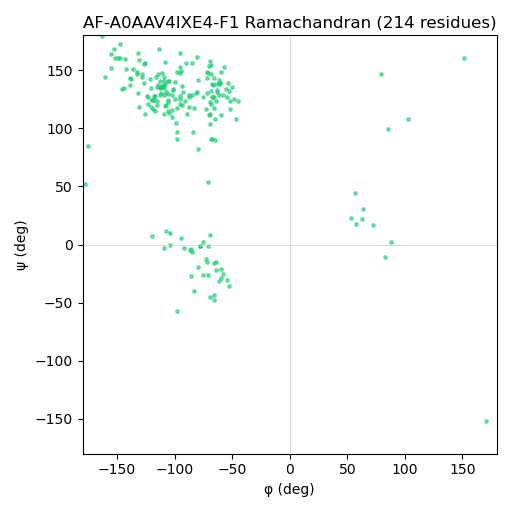 LYS A C 1
ATOM 1598 O O . LYS A 1 199 ? -3.023 -9.285 -4.031 1.00 93.50 199 LYS A O 1
ATOM 1603 N N . VAL A 1 200 ? -2.083 -7.745 -2.718 1.00 94.88 200 VAL A N 1
ATOM 1604 C CA . VAL A 1 200 ? -1.503 -8.687 -1.753 1.00 94.88 200 VAL A CA 1
ATOM 1605 C C . VAL A 1 200 ? -2.266 -8.562 -0.440 1.00 94.88 200 VAL A C 1
ATOM 1607 O O . VAL A 1 200 ? -2.612 -7.457 -0.034 1.00 94.88 200 VAL A O 1
ATOM 1610 N N . SER A 1 201 ? -2.519 -9.683 0.238 1.00 93.94 201 SER A N 1
ATOM 1611 C CA . SER A 1 201 ? -3.235 -9.694 1.521 1.00 93.94 201 SER A CA 1
ATOM 1612 C C . SER A 1 201 ? -2.327 -10.063 2.696 1.00 93.94 201 SER A C 1
ATOM 1614 O O . SER A 1 201 ? -1.415 -10.883 2.559 1.00 93.94 201 SER A O 1
ATOM 1616 N N . GLY A 1 202 ? -2.604 -9.492 3.866 1.00 93.69 202 GLY A N 1
ATOM 1617 C CA . GLY A 1 202 ? -2.012 -9.868 5.150 1.00 93.69 202 GLY A CA 1
ATOM 1618 C C . GLY A 1 202 ? -3.084 -10.006 6.228 1.00 93.69 202 GLY A C 1
ATOM 1619 O O . GLY A 1 202 ? -4.101 -9.320 6.173 1.00 93.69 202 GLY A O 1
ATOM 1620 N N . VAL A 1 203 ? -2.857 -10.900 7.189 1.00 95.56 203 VAL A N 1
ATOM 1621 C CA . VAL A 1 203 ? -3.700 -11.037 8.384 1.00 95.56 203 VAL A CA 1
ATOM 1622 C C . VAL A 1 203 ? -2.921 -10.478 9.564 1.00 95.56 203 VAL A C 1
ATOM 1624 O O . VAL A 1 203 ? -1.743 -10.800 9.725 1.00 95.56 203 VAL A O 1
ATOM 1627 N N . TYR A 1 204 ? -3.569 -9.625 10.344 1.00 96.50 204 TYR A N 1
ATOM 1628 C CA . TYR A 1 204 ? -2.995 -8.936 11.492 1.00 96.50 204 TYR A CA 1
ATOM 1629 C C . TYR A 1 204 ? -3.915 -9.089 12.695 1.00 96.50 204 TYR A C 1
ATOM 1631 O O . TYR A 1 204 ? -5.110 -9.312 12.541 1.00 96.50 204 TYR A O 1
ATOM 1639 N N . GLU A 1 205 ? -3.361 -8.913 13.885 1.00 95.12 205 GLU A N 1
ATOM 1640 C CA . GLU A 1 205 ? -4.109 -8.912 15.137 1.00 95.12 205 GLU A CA 1
ATOM 1641 C C . GLU A 1 205 ? -4.009 -7.516 15.761 1.00 95.12 205 GLU A C 1
ATOM 1643 O O . GLU A 1 205 ? -2.913 -6.992 15.978 1.00 95.12 205 GLU A O 1
ATOM 1648 N N . LEU A 1 206 ? -5.156 -6.890 16.022 1.00 93.25 206 LEU A N 1
ATOM 1649 C CA . LEU A 1 206 ? -5.253 -5.633 16.754 1.00 93.25 206 LEU A CA 1
ATOM 1650 C C . LEU A 1 206 ? -5.494 -5.929 18.233 1.00 93.25 206 LEU A C 1
ATOM 1652 O O . LEU A 1 206 ? 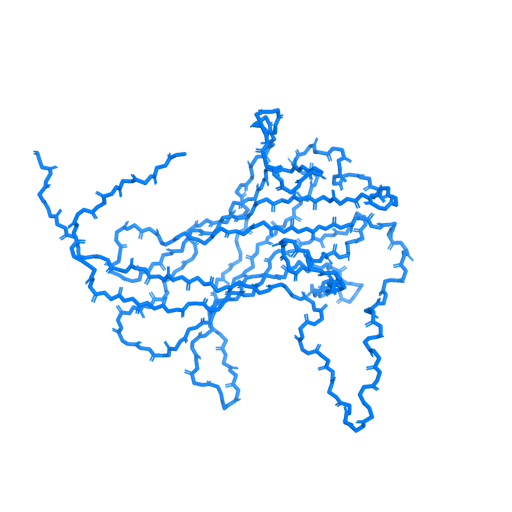-6.516 -6.511 18.595 1.00 93.25 206 LEU A O 1
ATOM 1656 N N . LEU A 1 207 ? -4.578 -5.468 19.085 1.00 91.50 207 LEU A N 1
ATOM 1657 C CA . LEU A 1 207 ? -4.672 -5.593 20.538 1.00 91.50 207 LEU A CA 1
ATOM 1658 C C . LEU A 1 207 ? -4.944 -4.227 21.167 1.00 91.50 207 LEU A C 1
ATOM 1660 O O . LEU A 1 207 ? -4.077 -3.353 21.177 1.00 91.50 207 LEU A O 1
ATOM 1664 N N . LEU A 1 208 ? -6.133 -4.062 21.740 1.00 87.56 208 LEU A N 1
ATOM 1665 C CA . LEU A 1 208 ? -6.507 -2.872 22.498 1.00 87.56 208 LEU A CA 1
ATOM 1666 C C . LE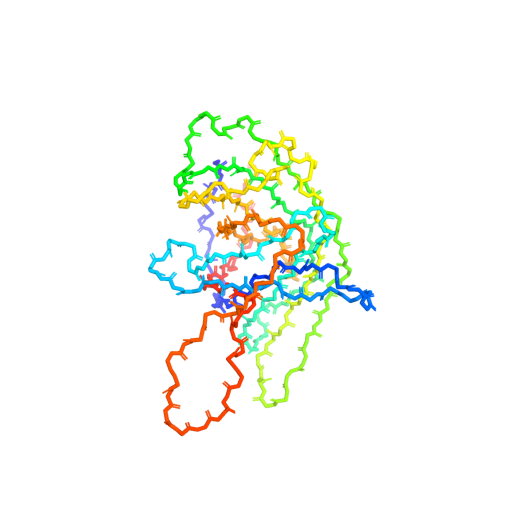U A 1 208 ? -6.263 -3.140 23.974 1.00 87.56 208 LEU A C 1
ATOM 1668 O O . LEU A 1 208 ? -6.769 -4.115 24.530 1.00 87.56 208 LEU A O 1
ATOM 1672 N N . ARG A 1 209 ? -5.482 -2.280 24.622 1.00 86.12 209 ARG A N 1
ATOM 1673 C CA . ARG A 1 209 ? -5.132 -2.416 26.038 1.00 86.12 209 ARG A CA 1
ATOM 1674 C C . ARG A 1 209 ? -5.727 -1.278 26.843 1.00 86.12 209 ARG A C 1
ATOM 1676 O O . ARG A 1 209 ? -5.822 -0.156 26.351 1.00 86.12 209 ARG A O 1
ATOM 1683 N N . GLN A 1 210 ? -6.096 -1.563 28.090 1.00 79.25 210 GLN A N 1
ATOM 1684 C CA . GLN A 1 210 ? -6.501 -0.500 29.004 1.00 79.25 210 GLN A CA 1
ATOM 1685 C C . GLN A 1 210 ? -5.318 0.429 29.269 1.00 79.25 210 GLN A C 1
ATOM 1687 O O . GLN A 1 210 ? -4.180 -0.018 29.454 1.00 79.25 210 GLN A O 1
ATOM 1692 N N . TYR A 1 211 ? -5.598 1.726 29.287 1.00 69.25 211 TYR A N 1
ATOM 1693 C CA . TYR A 1 211 ? -4.632 2.720 29.713 1.00 69.25 211 TYR A CA 1
ATOM 1694 C C . TYR A 1 211 ? -4.469 2.625 31.235 1.00 69.25 211 TYR A C 1
ATOM 1696 O O . TYR A 1 211 ? -5.429 2.827 31.975 1.00 69.25 211 TYR A O 1
ATOM 1704 N N . SER A 1 212 ? -3.272 2.271 31.705 1.00 60.75 212 SER A N 1
ATOM 1705 C CA . SER A 1 212 ? -2.923 2.292 33.127 1.00 60.75 212 SER A CA 1
ATOM 1706 C C . SER A 1 212 ? -2.078 3.532 33.418 1.00 60.75 212 SER A C 1
ATOM 1708 O O . SER A 1 212 ? -0.952 3.622 32.937 1.00 60.75 212 SER A O 1
ATOM 1710 N N . GLU A 1 213 ? -2.588 4.457 34.231 1.00 53.59 213 GLU A N 1
ATOM 1711 C CA . GLU A 1 213 ? -1.884 5.683 34.665 1.00 53.59 213 GLU A CA 1
ATOM 1712 C C . GLU A 1 213 ? -0.699 5.443 35.625 1.00 53.59 213 GLU A C 1
ATOM 1714 O O . GLU A 1 213 ? -0.128 6.380 36.176 1.00 53.59 213 GLU A O 1
ATOM 1719 N N . SER A 1 214 ? -0.289 4.199 35.856 1.00 48.19 214 SER A N 1
ATOM 1720 C CA . SER A 1 214 ? 0.818 3.879 36.757 1.00 48.19 214 SER A CA 1
ATOM 1721 C C . SER A 1 214 ? 2.178 4.100 36.083 1.00 48.19 214 SER A C 1
ATOM 1723 O O . SER A 1 214 ? 2.792 3.152 35.592 1.00 48.19 214 SER A O 1
ATOM 1725 N N . GLY A 1 215 ? 2.637 5.352 36.063 1.00 49.19 215 GLY A N 1
ATOM 1726 C CA . GLY A 1 215 ? 3.969 5.743 35.591 1.00 49.19 215 GLY A CA 1
ATOM 1727 C C . GLY A 1 215 ? 4.239 7.243 35.725 1.00 49.19 215 GLY A C 1
ATOM 1728 O O . GLY A 1 215 ? 4.582 7.881 34.733 1.00 49.19 215 GLY A O 1
ATOM 1729 N N . GLY A 1 216 ? 4.018 7.791 36.926 1.00 34.97 216 GLY A N 1
ATOM 1730 C CA . GLY A 1 216 ? 4.486 9.121 37.336 1.00 34.97 216 GLY A CA 1
ATOM 1731 C C . GLY A 1 216 ? 5.824 9.052 38.058 1.00 34.97 216 GLY A C 1
ATOM 1732 O O . GLY A 1 216 ? 6.101 7.989 38.661 1.00 34.97 216 GLY A O 1
#

Solvent-accessible surface area (backbone atoms only — not comparable to full-atom values): 12880 Å² total; per-residue (Å²): 142,84,80,77,81,73,86,51,59,75,73,48,75,46,63,33,45,35,41,43,28,52,21,36,58,41,97,88,74,48,74,42,60,30,44,34,44,64,76,67,93,44,94,48,58,31,33,38,52,40,51,49,96,56,59,35,32,41,37,41,37,42,33,31,77,69,64,91,88,64,47,84,68,51,74,77,44,43,34,40,22,55,58,40,70,52,94,71,87,54,82,87,43,68,80,39,46,70,43,78,43,58,69,50,83,64,48,76,58,87,55,91,98,48,79,51,44,33,45,35,37,39,27,56,46,68,66,68,79,44,72,43,73,71,72,71,39,64,47,57,92,93,56,49,38,28,33,39,36,39,38,31,31,34,37,58,99,48,97,64,61,50,77,52,74,48,60,46,32,32,39,34,37,56,64,86,64,88,82,70,68,78,79,70,77,78,67,83,81,73,97,67,82,68,91,58,48,35,47,34,72,48,79,47,78,48,78,42,55,53,87,71,85,86,80,128

InterPro domains:
  IPR022164 Kinesin-like [PF12473] (30-176)

Foldse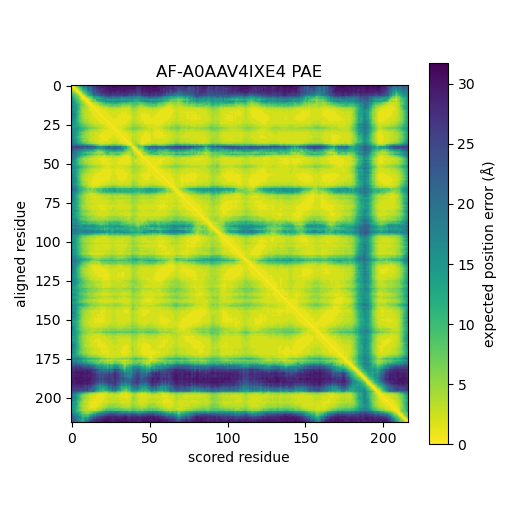ek 3Di:
DDDPPDPFDFPDKWKKKKKKFKFWQDPVRDTHFAFWAQPDPDPQRTAGEAEAPTWIKIKMKIKTADDDPWDFDFWPWKKKWLKDFDPDRDPVSPPWDMDTFAKDGKDWDDDPPDNITIIMIMTTDDPCVRVDPCNNDFHPPPIKIKMKMKIFTDMPPDPGTDIDIGIHIYGYHYNPDDDDHPPPPDPPDDDDPPPPRRIGIDMDMDTDGDDDPPDD

Secondary structure (DSSP, 8-state):
-------SPEEEEEEEEEEEEEEEE-TTS-EEEPPEE--S--TTS-EEEEETT--EEEEEEEEE---SS--EEEEEEEEEEEEESSSS--GGGTTS--EE-EEPPPEEE--TT--SEEEEEEEEE-GGGG--TTTTSPPPTT--EEEEEEEEEEETT-SS-EEEEEEEEEEEEPTT-----------SS-----TTTT-EEEEEEEEEE-------

Nearest PDB structures (foldseek):
  5yhu-assembly1_A  TM=3.475E-01  e=4.164E-03  Homo sapiens
  5h5p-assembly1_A  TM=3.386E-01  e=5.429E-03  Mus musculus
  6vac-assembly1_B  TM=4.143E-01  e=2.901E-01  Mus musculus
  3sqb-assembly3_E  TM=3.655E-01  e=1.456E-01  Escherichia coli
  7blo-assembly1_J  TM=3.839E-01  e=2.609E-01  Homo sapiens